Protein AF-A0A2E6H698-F1 (afdb_monomer_lite)

Secondary structure (DSSP, 8-state):
-------------------S--HHHHHHHHHHT-S----HHHH--GGGEEEE-SSSS--EEEE-SS-HHHHHHHHHHHTT--GGGG--SSSPPTTTT----SS-TTT--HHHHB-SS-TTEEEETTEEEEGGGTHHHHHTT-HHHHHHHHHTSSS-BSS-SSSS-EE--GGGTSBTTB-SPPP-PPPPPPP-TT--SS--

Foldseek 3Di:
DDDDDDDPPPPPPPPPPPPDDPPVRVVVVVLVPPPDPPDPVVWDDLLQWDWDPPDPAHIFTEGAPQDPVNVVVVCVPQVFDFPVNQDDPPDQHVPSVQAQDDDDPVVDDQCLFAPRGGRQWGDQPPDTDGVRVSLNSVCVPPVVVVNCVRHPVDFDAPTDPSDTGYGYGLVVQAPPRHRDDDDDDDDPDPDDPPPPDDDD

Radius of gyration: 26.07 Å; chains: 1; bounding box: 88×81×51 Å

pLDDT: mean 77.77, std 16.57, range [37.91, 95.81]

Sequence (200 aa):
MKKIFPILLILTAACHPHHGSNSKSKYKELTNQVKNKVSVKEVFNKDNFVEWTETKAQPFLVEKVWNEAKENGCKSCHSGFALSKMKGKKHKRAHWNIVLKHADSKIMNCTTCHNDDEVWRFKVGKSKVHANKSAKTCMQCHFKQANDWELGSHGKRSVGWQTERAIKSCTSCHNPHRPVFGKRVPKLAPYRPENNEERL

Structure (mmCIF, N/CA/C/O backbone):
data_AF-A0A2E6H698-F1
#
_entry.id   AF-A0A2E6H698-F1
#
loop_
_atom_site.group_PDB
_atom_site.id
_atom_site.type_symbol
_atom_site.label_atom_id
_atom_site.label_alt_id
_atom_site.label_comp_id
_atom_site.label_asym_id
_atom_site.label_entity_id
_atom_site.label_seq_id
_atom_site.pdbx_PDB_ins_code
_atom_site.Cartn_x
_atom_site.Cartn_y
_atom_site.Cartn_z
_atom_site.occupancy
_atom_site.B_iso_or_equiv
_atom_site.auth_seq_id
_atom_site.auth_comp_id
_atom_site.auth_asym_id
_atom_site.auth_atom_id
_atom_site.pdbx_PDB_model_num
ATOM 1 N N . MET A 1 1 ? -66.650 41.769 -8.798 1.00 42.12 1 MET A N 1
ATOM 2 C CA . MET A 1 1 ? -65.921 40.634 -9.414 1.00 42.12 1 MET A CA 1
ATOM 3 C C . MET A 1 1 ? -65.002 40.024 -8.358 1.00 42.12 1 MET A C 1
ATOM 5 O O . MET A 1 1 ? -64.040 40.668 -7.965 1.00 42.12 1 MET A O 1
ATOM 9 N N . LYS A 1 2 ? -65.353 38.851 -7.810 1.00 38.38 2 LYS A N 1
ATOM 10 C CA . LYS A 1 2 ? -64.586 38.162 -6.754 1.00 38.38 2 LYS A CA 1
ATOM 11 C C . LYS A 1 2 ? -63.424 37.392 -7.396 1.00 38.38 2 LYS A C 1
ATOM 13 O O . LYS A 1 2 ? -63.676 36.482 -8.177 1.00 38.38 2 LYS A O 1
ATOM 18 N N . LYS A 1 3 ? -62.173 37.750 -7.090 1.00 42.78 3 LYS A N 1
ATOM 19 C CA . LYS A 1 3 ? -60.995 36.942 -7.448 1.00 42.78 3 LYS A CA 1
ATOM 20 C C . LYS A 1 3 ? -60.717 35.970 -6.302 1.00 42.78 3 LYS A C 1
ATOM 22 O O . LYS A 1 3 ? -60.329 36.393 -5.220 1.00 42.78 3 LYS A O 1
ATOM 27 N N . ILE A 1 4 ? -60.969 34.687 -6.538 1.00 48.16 4 ILE A N 1
ATOM 28 C CA . ILE A 1 4 ? -60.622 33.591 -5.630 1.00 48.16 4 ILE A CA 1
ATOM 29 C C . ILE A 1 4 ? -59.185 33.186 -5.970 1.00 48.16 4 ILE A C 1
ATOM 31 O O . ILE A 1 4 ? -58.929 32.722 -7.078 1.00 48.16 4 ILE A O 1
ATOM 35 N N . PHE A 1 5 ? -58.246 33.401 -5.050 1.00 42.19 5 PHE A N 1
ATOM 36 C CA . PHE A 1 5 ? -56.895 32.842 -5.143 1.00 42.19 5 PHE A CA 1
ATOM 37 C C . PHE A 1 5 ? -56.892 31.462 -4.471 1.00 42.19 5 PHE A C 1
ATOM 39 O O . PHE A 1 5 ? -57.335 31.367 -3.324 1.00 42.19 5 PHE A O 1
ATOM 46 N N . PRO A 1 6 ? -56.419 30.391 -5.130 1.00 47.12 6 PRO A N 1
ATOM 47 C CA . PRO A 1 6 ? -56.328 29.091 -4.490 1.00 47.12 6 PRO A CA 1
ATOM 48 C C . PRO A 1 6 ? -55.151 29.106 -3.511 1.00 47.12 6 PRO A C 1
ATOM 50 O O . PRO A 1 6 ? -54.010 29.376 -3.884 1.00 47.12 6 PRO A O 1
ATOM 53 N N . ILE A 1 7 ? -55.439 28.822 -2.242 1.00 46.16 7 ILE A N 1
ATOM 54 C CA . ILE A 1 7 ? -54.427 28.542 -1.225 1.00 46.16 7 ILE A CA 1
ATOM 55 C C . ILE A 1 7 ? -53.820 27.181 -1.575 1.00 46.16 7 ILE A C 1
ATOM 57 O O . ILE A 1 7 ? -54.452 26.140 -1.401 1.00 46.16 7 ILE A O 1
ATOM 61 N N . LEU A 1 8 ? -52.602 27.197 -2.115 1.00 42.53 8 LEU A N 1
ATOM 62 C CA . LEU A 1 8 ? -51.794 26.000 -2.310 1.00 42.53 8 LEU A CA 1
ATOM 63 C C . LEU A 1 8 ? -51.316 25.526 -0.930 1.00 42.53 8 LEU A C 1
ATOM 65 O O . LEU A 1 8 ? -50.365 26.067 -0.367 1.00 42.53 8 LEU A O 1
ATOM 69 N N . LEU A 1 9 ? -52.015 24.543 -0.364 1.00 43.03 9 LEU A N 1
ATOM 70 C CA . LEU A 1 9 ? -51.639 23.888 0.885 1.00 43.03 9 LEU A CA 1
ATOM 71 C C . LEU A 1 9 ? -50.402 23.010 0.621 1.00 43.03 9 LEU A C 1
ATOM 73 O O . LEU A 1 9 ? -50.511 21.872 0.169 1.00 43.03 9 LEU A O 1
ATOM 77 N N . ILE A 1 10 ? -49.209 23.555 0.856 1.00 48.69 10 ILE A N 1
ATOM 78 C CA . ILE A 1 10 ? -47.963 22.785 0.828 1.00 48.69 10 ILE A CA 1
ATOM 79 C C . ILE A 1 10 ? -47.970 21.884 2.068 1.00 48.69 10 ILE A C 1
ATOM 81 O O . ILE A 1 10 ? -47.655 22.335 3.168 1.00 48.69 10 ILE A O 1
ATOM 85 N N . LEU A 1 11 ? -48.343 20.610 1.903 1.00 41.22 11 LEU A N 1
ATOM 86 C CA . LEU A 1 11 ? -48.056 19.577 2.897 1.00 41.22 11 LEU A CA 1
ATOM 87 C C . LEU A 1 11 ? -46.535 19.418 2.983 1.00 41.22 11 LEU A C 1
ATOM 89 O O . LEU A 1 11 ? -45.914 18.703 2.197 1.00 41.22 11 LEU A O 1
ATOM 93 N N . THR A 1 12 ? -45.921 20.087 3.952 1.00 45.50 12 THR A N 1
ATOM 94 C CA . THR A 1 12 ? -44.591 19.719 4.415 1.00 45.50 12 THR A CA 1
ATOM 95 C C . THR A 1 12 ? -44.727 18.376 5.125 1.00 45.50 12 THR A C 1
ATOM 97 O O . THR A 1 12 ? -45.197 18.282 6.256 1.00 45.50 12 THR A O 1
ATOM 100 N N . ALA A 1 13 ? -44.348 17.296 4.443 1.00 47.78 13 ALA A N 1
ATOM 101 C CA . ALA A 1 13 ? -44.103 16.024 5.103 1.00 47.78 13 ALA A CA 1
ATOM 102 C C . ALA A 1 13 ? -42.914 16.219 6.057 1.00 47.78 13 ALA A C 1
ATOM 104 O O . ALA A 1 13 ? -41.754 16.069 5.679 1.00 47.78 13 ALA A O 1
ATOM 105 N N . ALA A 1 14 ? -43.200 16.628 7.292 1.00 45.75 14 ALA A N 1
ATOM 106 C CA . ALA A 1 14 ? -42.228 16.627 8.365 1.00 45.75 14 ALA A CA 1
ATOM 107 C C . ALA A 1 14 ? -41.843 15.166 8.625 1.00 45.75 14 ALA A C 1
ATOM 109 O O . ALA A 1 14 ? -42.644 14.375 9.133 1.00 45.75 14 ALA A O 1
ATOM 110 N N . CYS A 1 15 ? -40.621 14.794 8.234 1.00 48.44 15 CYS A N 1
ATOM 111 C CA . CYS A 1 15 ? -39.993 13.560 8.682 1.00 48.44 15 CYS A CA 1
ATOM 112 C C . CYS A 1 15 ? -40.100 13.512 10.209 1.00 48.44 15 CYS A C 1
ATOM 114 O O . CYS A 1 15 ? -39.488 14.328 10.899 1.00 48.44 15 CYS A O 1
ATOM 116 N N . HIS A 1 16 ? -40.900 12.586 10.736 1.00 46.03 16 HIS A N 1
ATOM 117 C CA . HIS A 1 16 ? -40.975 12.375 12.173 1.00 46.03 16 HIS A CA 1
ATOM 118 C C . HIS A 1 16 ? -39.581 11.967 12.666 1.00 46.03 16 HIS A C 1
ATOM 120 O O . HIS A 1 16 ? -38.974 11.058 12.084 1.00 46.03 16 HIS A O 1
ATOM 126 N N . PRO A 1 17 ? -39.042 12.606 13.716 1.00 47.59 17 PRO A N 1
ATOM 127 C CA . PRO A 1 17 ? -37.814 12.145 14.327 1.00 47.59 17 PRO A CA 1
ATOM 128 C C . PRO A 1 17 ? -38.117 10.787 14.961 1.00 47.59 17 PRO A C 1
ATOM 130 O O . PRO A 1 17 ? -38.744 10.694 16.014 1.00 47.59 17 PRO A O 1
ATOM 133 N N . HIS A 1 18 ? -37.703 9.704 14.306 1.00 49.91 18 HIS A N 1
ATOM 134 C CA . HIS A 1 18 ? -37.639 8.406 14.957 1.00 49.91 18 HIS A CA 1
ATOM 135 C C . HIS A 1 18 ? -36.631 8.529 16.106 1.00 49.91 18 HIS A C 1
ATOM 137 O O . HIS A 1 18 ? -35.425 8.396 15.904 1.00 49.91 18 HIS A O 1
ATOM 143 N N . HIS A 1 19 ? -37.128 8.770 17.322 1.00 45.19 19 HIS A N 1
ATOM 144 C CA . HIS A 1 19 ? -36.392 8.693 18.588 1.00 45.19 19 HIS A CA 1
ATOM 145 C C . HIS A 1 19 ? -36.007 7.238 18.933 1.00 45.19 19 HIS A C 1
ATOM 147 O O . HIS A 1 19 ? -36.059 6.812 20.082 1.00 45.19 19 HIS A O 1
ATOM 153 N N . GLY A 1 20 ? -35.625 6.445 17.931 1.00 50.44 20 GLY A N 1
ATOM 154 C CA . GLY A 1 20 ? -34.886 5.216 18.157 1.00 50.44 20 GLY A CA 1
ATOM 155 C C . GLY A 1 20 ? -33.478 5.597 18.588 1.00 50.44 20 GLY A C 1
ATOM 156 O O . GLY A 1 20 ? -32.873 6.497 18.002 1.00 50.44 20 GLY A O 1
ATOM 157 N N . SER A 1 21 ? -32.957 4.929 19.617 1.00 54.09 21 SER A N 1
ATOM 158 C CA . SER A 1 21 ? -31.539 4.999 19.963 1.00 54.09 21 SER A CA 1
ATOM 159 C C . SER A 1 21 ? -30.714 4.946 18.677 1.00 54.09 21 SER A C 1
ATOM 161 O O . SER A 1 21 ? -30.854 4.021 17.871 1.00 54.09 21 SER A O 1
ATOM 163 N N . ASN A 1 22 ? -29.911 5.986 18.425 1.00 64.56 22 ASN A N 1
ATOM 164 C CA . ASN A 1 22 ? -29.068 5.972 17.240 1.00 64.56 22 ASN A CA 1
ATOM 165 C C . ASN A 1 22 ? -28.183 4.716 17.293 1.00 64.56 22 ASN A C 1
ATOM 167 O O . ASN A 1 22 ? -27.850 4.206 18.367 1.00 64.56 22 ASN A O 1
ATOM 171 N N . SER A 1 23 ? -27.819 4.180 16.130 1.00 63.97 23 SER A N 1
ATOM 172 C CA . SER A 1 23 ? -27.054 2.928 16.035 1.00 63.97 23 SER A CA 1
ATOM 173 C C . SER A 1 23 ? -25.812 2.918 16.938 1.00 63.97 23 SER A C 1
ATOM 175 O O . SER A 1 23 ? -25.434 1.873 17.462 1.00 63.97 23 SER A O 1
ATOM 177 N N . LYS A 1 24 ? -25.225 4.095 17.191 1.00 64.56 24 LYS A N 1
ATOM 178 C CA . LYS A 1 24 ? -24.084 4.306 18.083 1.00 64.56 24 LYS A CA 1
ATOM 179 C C . LYS A 1 24 ? -24.412 4.075 19.566 1.00 64.56 24 LYS A C 1
ATOM 181 O O . LYS A 1 24 ? -23.621 3.420 20.243 1.00 64.56 24 LYS A O 1
ATOM 186 N N . SER A 1 25 ? -25.533 4.578 20.091 1.00 66.75 25 SER A N 1
ATOM 187 C CA . SER A 1 25 ? -25.921 4.356 21.493 1.00 66.75 25 SER A CA 1
ATOM 188 C C . SER A 1 25 ? -26.349 2.911 21.734 1.00 66.75 25 SER A C 1
ATOM 190 O O . SER A 1 25 ? -25.895 2.306 22.703 1.00 66.75 25 SER A O 1
ATOM 192 N N . LYS A 1 26 ? -27.091 2.319 20.790 1.00 71.25 26 LYS A N 1
ATOM 193 C CA . LYS A 1 26 ? -27.459 0.897 20.822 1.00 71.25 26 LYS A CA 1
ATOM 194 C C . LYS A 1 26 ? -26.231 -0.019 20.772 1.00 71.25 26 LYS A C 1
ATOM 196 O O . LYS A 1 26 ? -26.144 -0.978 21.530 1.00 71.25 26 LYS A O 1
ATOM 201 N N . TYR A 1 27 ? -25.245 0.299 19.927 1.00 66.56 27 TYR A N 1
ATOM 202 C CA . TYR A 1 27 ? -23.971 -0.424 19.890 1.00 66.56 27 TYR A CA 1
ATOM 203 C C . TYR A 1 27 ? -23.232 -0.342 21.231 1.00 66.56 27 TYR A C 1
ATOM 205 O O . TYR A 1 27 ? -22.776 -1.364 21.734 1.00 66.56 27 TYR A O 1
ATOM 213 N N . LYS A 1 28 ? -23.155 0.854 21.833 1.00 69.38 28 LYS A N 1
ATOM 214 C CA . LYS A 1 28 ? -22.468 1.078 23.115 1.00 69.38 28 LYS A CA 1
ATOM 215 C C . LYS A 1 28 ? -23.100 0.269 24.253 1.00 69.38 28 LYS A C 1
ATOM 217 O O . LYS A 1 28 ? -22.384 -0.347 25.041 1.00 69.38 28 LYS A O 1
ATOM 222 N N . GLU A 1 29 ? -24.427 0.241 24.309 1.00 74.38 29 GLU A N 1
ATOM 223 C CA . GLU A 1 29 ? -25.187 -0.553 25.275 1.00 74.38 29 GLU A CA 1
ATOM 224 C C . GLU A 1 29 ? -24.913 -2.055 25.114 1.00 74.38 29 GLU A C 1
ATOM 226 O O . GLU A 1 29 ? -24.515 -2.712 26.075 1.00 74.38 29 GLU A O 1
ATOM 231 N N . LEU A 1 30 ? -25.000 -2.576 23.885 1.00 70.50 30 LEU A N 1
ATOM 232 C CA . LEU A 1 30 ? -24.713 -3.980 23.578 1.00 70.50 30 LEU A CA 1
ATOM 233 C C . LEU A 1 30 ? -23.264 -4.368 23.911 1.00 70.50 30 LEU A C 1
ATOM 235 O O . LEU A 1 30 ? -23.032 -5.434 24.474 1.00 70.50 30 LEU A O 1
ATOM 239 N N . THR A 1 31 ? -22.279 -3.506 23.629 1.00 64.19 31 THR A N 1
ATOM 240 C CA . THR A 1 31 ? -20.873 -3.780 23.982 1.00 64.19 31 THR A CA 1
ATOM 241 C C . THR A 1 31 ? -20.629 -3.842 25.488 1.00 64.19 31 THR A C 1
ATOM 243 O O . THR A 1 31 ? -19.764 -4.597 25.928 1.00 64.19 31 THR A O 1
ATOM 246 N N . ASN A 1 32 ? -21.391 -3.095 26.291 1.00 67.81 32 ASN A N 1
ATOM 247 C CA . ASN A 1 32 ? -21.263 -3.130 27.749 1.00 67.81 32 ASN A CA 1
ATOM 248 C C . ASN A 1 32 ? -21.802 -4.435 28.356 1.00 67.81 32 ASN A C 1
ATOM 250 O O . ASN A 1 32 ? -21.345 -4.834 2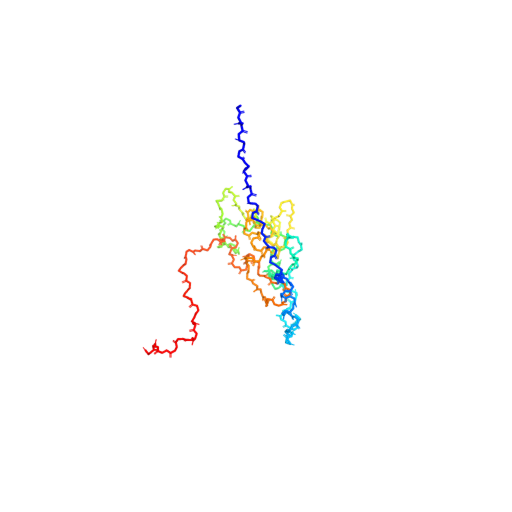9.424 1.00 67.81 32 ASN 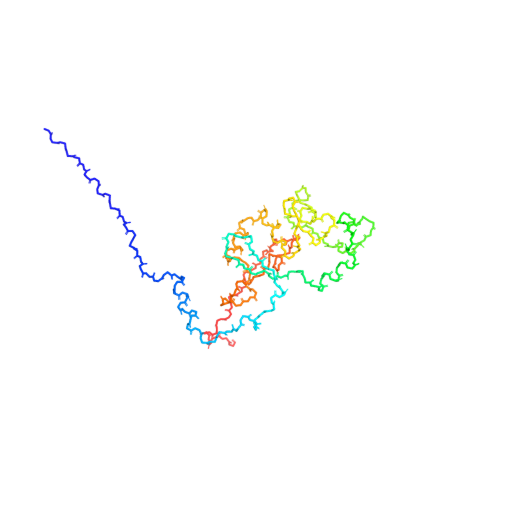A O 1
ATOM 254 N N . GLN A 1 33 ? -22.728 -5.111 27.671 1.00 69.56 33 GLN A N 1
ATOM 255 C CA . GLN A 1 33 ? -23.326 -6.379 28.105 1.00 69.56 33 GLN A CA 1
ATOM 256 C C . GLN A 1 33 ? -22.470 -7.616 27.763 1.00 69.56 33 GLN A C 1
ATOM 258 O O . GLN A 1 33 ? -22.764 -8.720 28.225 1.00 69.56 33 GLN A O 1
ATOM 263 N N . VAL A 1 34 ? -21.395 -7.464 26.979 1.00 67.88 34 VAL A N 1
ATOM 264 C CA . VAL A 1 34 ? -20.486 -8.569 26.637 1.00 67.88 34 VAL A CA 1
ATOM 265 C C . VAL A 1 34 ? -19.649 -8.948 27.867 1.00 67.88 34 VAL A C 1
ATOM 267 O O . VAL A 1 34 ? -18.701 -8.251 28.228 1.00 67.88 34 VAL A O 1
ATOM 270 N N . LYS A 1 35 ? -20.003 -10.072 28.508 1.00 59.28 35 LYS A N 1
ATOM 271 C CA . LYS A 1 35 ? -19.332 -10.606 29.712 1.00 59.28 35 LYS A CA 1
ATOM 272 C C . LYS A 1 35 ? -17.904 -11.098 29.440 1.00 59.28 35 LYS A C 1
ATOM 274 O O . LYS A 1 35 ? -17.016 -10.873 30.254 1.00 59.28 35 LYS A O 1
ATOM 279 N N . ASN A 1 36 ? -17.672 -11.699 28.272 1.00 59.41 36 ASN A N 1
ATOM 280 C CA . ASN A 1 36 ? -16.350 -12.157 27.838 1.00 59.41 36 ASN A CA 1
ATOM 281 C C . ASN A 1 36 ? -15.676 -11.071 27.000 1.00 59.41 36 ASN A C 1
ATOM 283 O O . ASN A 1 36 ? -15.713 -11.095 25.769 1.00 59.41 36 ASN A O 1
ATOM 287 N N . LYS A 1 37 ? -15.081 -10.087 27.673 1.00 57.06 37 LYS A N 1
ATOM 288 C CA . LYS A 1 37 ? -14.212 -9.110 27.015 1.00 57.06 37 LYS A CA 1
ATOM 289 C C . LYS A 1 37 ? -12.899 -9.812 26.689 1.00 57.06 37 LYS A C 1
ATOM 291 O O . LYS A 1 37 ? -12.015 -9.864 27.536 1.00 57.06 37 LYS A O 1
ATOM 296 N N . VAL A 1 38 ? -12.782 -10.375 25.486 1.00 56.41 38 VAL A N 1
ATOM 297 C CA . VAL A 1 38 ? -11.485 -10.861 24.998 1.00 56.41 38 VAL A CA 1
ATOM 298 C C . VAL A 1 38 ? -10.518 -9.685 25.081 1.00 56.41 38 VAL A C 1
ATOM 300 O O . VAL A 1 38 ? -10.790 -8.623 24.505 1.00 56.41 38 VAL A O 1
ATOM 303 N N . SER A 1 39 ? -9.443 -9.817 25.858 1.00 53.25 39 SER A N 1
ATOM 304 C CA . SER A 1 39 ? -8.544 -8.689 26.042 1.00 53.25 39 SER A CA 1
ATOM 305 C C . SER A 1 39 ? -7.865 -8.396 24.704 1.00 53.25 39 SER A C 1
ATOM 307 O O . SER A 1 39 ? -7.384 -9.284 24.003 1.00 53.25 39 SER A O 1
ATOM 309 N N . VAL A 1 40 ? -7.836 -7.122 24.314 1.00 50.50 40 VAL A N 1
ATOM 310 C CA . VAL A 1 40 ? -7.270 -6.684 23.025 1.00 50.50 40 VAL A CA 1
ATOM 311 C C . VAL A 1 40 ? -5.800 -7.121 22.871 1.00 50.50 40 VAL A C 1
ATOM 313 O O . VAL A 1 40 ? -5.341 -7.313 21.748 1.00 50.50 40 VAL A O 1
ATOM 316 N N . LYS A 1 41 ? -5.081 -7.329 23.987 1.00 49.41 41 LYS A N 1
ATOM 317 C CA . LYS A 1 41 ? -3.698 -7.833 24.013 1.00 49.41 41 LYS A CA 1
ATOM 318 C C . LYS A 1 41 ? -3.570 -9.314 23.641 1.00 49.41 41 LYS A C 1
ATOM 320 O O . LYS A 1 41 ? -2.554 -9.679 23.063 1.00 49.41 41 LYS A O 1
ATOM 325 N N . GLU A 1 42 ? -4.565 -10.149 23.933 1.00 53.50 42 GLU A N 1
ATOM 326 C CA . GLU A 1 42 ? -4.524 -11.585 23.610 1.00 53.50 42 GLU A CA 1
ATOM 327 C C . GLU A 1 42 ? -4.816 -11.862 22.128 1.00 53.50 42 GLU A C 1
ATOM 329 O O . GLU A 1 42 ? -4.435 -12.906 21.608 1.00 53.50 42 GLU A O 1
ATOM 334 N N . VAL A 1 43 ? -5.467 -10.929 21.420 1.00 56.19 43 VAL A N 1
ATOM 335 C CA . VAL A 1 43 ? -5.968 -11.176 20.056 1.00 56.19 43 VAL A CA 1
ATOM 336 C C . VAL A 1 43 ? -4.933 -10.873 18.972 1.00 56.19 43 VAL A C 1
ATOM 338 O O . VAL A 1 43 ? -4.993 -11.484 17.905 1.00 56.19 43 VAL A O 1
ATOM 341 N N . PHE A 1 44 ? -3.991 -9.945 19.189 1.00 69.88 44 PHE A N 1
ATOM 342 C CA . PHE A 1 44 ? -2.968 -9.645 18.181 1.00 69.88 44 PHE A CA 1
ATOM 343 C C . PHE A 1 44 ? -1.768 -8.841 18.709 1.00 69.88 44 PHE A C 1
ATOM 345 O O . PHE A 1 44 ? -1.912 -7.899 19.485 1.00 69.88 44 PHE A O 1
ATOM 352 N N . ASN A 1 45 ? -0.571 -9.165 18.203 1.00 80.94 45 ASN A N 1
ATOM 353 C CA . ASN A 1 45 ? 0.645 -8.383 18.439 1.00 80.94 45 ASN A CA 1
ATOM 354 C C . ASN A 1 45 ? 0.596 -7.065 17.637 1.00 80.94 45 ASN A C 1
ATOM 356 O O . ASN A 1 45 ? 0.605 -7.087 16.401 1.00 80.94 45 ASN A O 1
ATOM 360 N N . LYS A 1 46 ? 0.571 -5.923 18.340 1.00 80.38 46 LYS A N 1
ATOM 361 C CA . LYS A 1 46 ? 0.546 -4.576 17.744 1.00 80.38 46 LYS A CA 1
ATOM 362 C C . LYS A 1 46 ? 1.765 -4.273 16.868 1.00 80.38 46 LYS A C 1
ATOM 364 O O . LYS A 1 46 ? 1.625 -3.514 15.911 1.00 80.38 46 LYS A O 1
ATOM 369 N N . ASP A 1 47 ? 2.905 -4.921 17.095 1.00 86.62 47 ASP A N 1
ATOM 370 C CA . ASP A 1 47 ? 4.115 -4.738 16.285 1.00 86.62 47 ASP A CA 1
ATOM 371 C C . ASP A 1 47 ? 3.925 -5.180 14.833 1.00 86.62 47 ASP A C 1
ATOM 373 O O . ASP A 1 47 ? 4.662 -4.747 13.947 1.00 86.62 47 ASP A O 1
ATOM 377 N N . ASN A 1 48 ? 2.899 -5.984 14.548 1.00 89.25 48 ASN A N 1
ATOM 378 C CA . ASN A 1 48 ? 2.535 -6.376 13.190 1.00 89.25 48 ASN A CA 1
ATOM 379 C C . ASN A 1 48 ? 1.708 -5.318 12.450 1.00 89.25 48 ASN A C 1
ATOM 381 O O . ASN A 1 48 ? 1.317 -5.552 11.308 1.00 89.25 48 ASN A O 1
ATOM 385 N N . PHE A 1 49 ? 1.438 -4.162 13.056 1.00 91.94 49 PHE A N 1
ATOM 386 C CA . PHE A 1 49 ? 0.566 -3.136 12.497 1.00 91.94 49 PHE A CA 1
ATOM 387 C C . PHE A 1 49 ? 1.249 -1.768 12.439 1.00 91.94 49 PHE A C 1
ATOM 389 O O . PHE A 1 49 ? 2.209 -1.483 13.151 1.00 91.94 49 PHE A O 1
ATOM 396 N N . VAL A 1 50 ? 0.758 -0.915 11.546 1.00 93.44 50 VAL A N 1
ATOM 397 C CA . VAL A 1 50 ? 1.051 0.519 11.529 1.00 93.44 50 VAL A CA 1
ATOM 398 C C . VAL A 1 50 ? -0.231 1.294 11.771 1.00 93.44 50 VAL A C 1
ATOM 400 O O . VAL A 1 50 ? -1.284 0.943 11.238 1.00 93.44 50 VAL A O 1
ATOM 403 N N . GLU A 1 51 ? -0.132 2.364 12.549 1.00 93.12 51 GLU A N 1
ATOM 404 C CA . GLU A 1 51 ? -1.241 3.293 12.727 1.00 93.12 51 GLU A CA 1
ATOM 405 C C . GLU A 1 51 ? -1.482 4.110 11.453 1.00 93.12 51 GLU A C 1
ATOM 407 O O . GLU A 1 51 ? -0.556 4.625 10.805 1.00 93.12 51 GLU A O 1
ATOM 412 N N . TRP A 1 52 ? -2.759 4.217 11.104 1.00 93.69 52 TRP A N 1
ATOM 413 C CA . TRP A 1 52 ? -3.283 4.997 10.000 1.00 93.69 52 TRP A CA 1
ATOM 414 C C . TRP A 1 52 ? -4.118 6.148 10.549 1.00 93.69 52 TRP A C 1
ATOM 416 O O . TRP A 1 52 ? -5.289 5.989 10.888 1.00 93.69 52 TRP A O 1
ATOM 426 N N . THR A 1 53 ? -3.480 7.307 10.666 1.00 91.75 53 THR A N 1
ATOM 427 C CA . THR A 1 53 ? -4.059 8.512 11.274 1.00 91.75 53 THR A CA 1
ATOM 428 C C . THR A 1 53 ? -4.466 9.562 10.243 1.00 91.75 53 THR A C 1
ATOM 430 O O . THR A 1 53 ? -5.370 10.353 10.483 1.00 91.75 53 THR A O 1
ATOM 433 N N . GLU A 1 54 ? -3.834 9.558 9.071 1.00 84.81 54 GLU A N 1
ATOM 434 C CA . GLU A 1 54 ? -4.113 10.490 7.976 1.00 84.81 54 GLU A CA 1
ATOM 435 C C . GLU A 1 54 ? -5.270 9.963 7.115 1.00 84.81 54 GLU A C 1
ATOM 437 O O . GLU A 1 54 ? -5.057 9.437 6.025 1.00 84.81 54 GLU A O 1
ATOM 442 N N . THR A 1 55 ? -6.496 10.048 7.631 1.00 82.56 55 THR A N 1
ATOM 443 C CA . THR A 1 55 ? -7.716 9.586 6.953 1.00 82.56 55 THR A CA 1
ATOM 444 C C . THR A 1 55 ? -8.915 10.458 7.327 1.00 82.56 55 THR A C 1
ATOM 446 O O . THR A 1 55 ? -8.921 11.116 8.365 1.00 82.56 55 THR A O 1
ATOM 449 N N . LYS A 1 56 ? -9.956 10.453 6.486 1.00 77.56 56 LYS A N 1
ATOM 450 C CA . LYS A 1 56 ? -11.265 11.040 6.824 1.00 77.56 56 LYS A CA 1
ATOM 451 C C . LYS A 1 56 ? -12.060 10.187 7.824 1.00 77.56 56 LYS A C 1
ATOM 453 O O . LYS A 1 56 ? -13.049 10.658 8.379 1.00 77.56 56 LYS A O 1
ATOM 458 N N . ALA A 1 57 ? -11.669 8.927 8.013 1.00 82.12 57 ALA A N 1
ATOM 459 C CA . ALA A 1 57 ? -12.255 8.023 8.993 1.00 82.12 57 ALA A CA 1
ATOM 460 C C . ALA A 1 57 ? -11.662 8.248 10.397 1.00 82.12 57 ALA A C 1
ATOM 462 O O . ALA A 1 57 ? -10.776 9.071 10.603 1.00 82.12 57 ALA A O 1
ATOM 463 N N . GLN A 1 58 ? -12.140 7.485 11.382 1.00 86.19 58 GLN A N 1
ATOM 464 C CA . GLN A 1 58 ? -11.444 7.383 12.668 1.00 86.19 58 GLN A CA 1
ATOM 465 C C . GLN A 1 58 ? -10.105 6.651 12.480 1.00 86.19 58 GLN A C 1
ATOM 467 O O . GLN A 1 58 ? -10.069 5.735 11.651 1.00 86.19 58 GLN A O 1
ATOM 472 N N . PRO A 1 59 ? -9.044 6.992 13.240 1.00 90.75 59 PRO A N 1
ATOM 473 C CA . PRO A 1 59 ? -7.772 6.280 13.182 1.00 90.75 59 PRO A CA 1
ATOM 474 C C . PRO A 1 59 ? -7.938 4.768 13.338 1.00 90.75 59 PRO A C 1
ATOM 476 O O . PRO A 1 59 ? -8.815 4.287 14.061 1.00 90.75 59 PRO A O 1
ATOM 479 N N . PHE A 1 60 ? -7.109 4.012 12.625 1.00 91.88 60 PHE A N 1
ATOM 480 C CA . PHE A 1 60 ? -7.173 2.555 12.612 1.00 91.88 60 PHE A CA 1
ATOM 481 C C . PHE A 1 60 ? -5.800 1.936 12.345 1.00 91.88 60 PHE A C 1
ATOM 483 O O . PHE A 1 60 ? -4.849 2.616 11.968 1.00 91.88 60 PHE A O 1
ATOM 490 N N . LEU A 1 61 ? -5.695 0.624 12.522 1.00 93.31 61 LEU A N 1
ATOM 491 C CA . LEU A 1 61 ? -4.476 -0.149 12.323 1.00 93.31 61 LEU A CA 1
ATOM 492 C C . LEU A 1 61 ? -4.472 -0.843 10.959 1.00 93.31 61 LEU A C 1
ATOM 494 O O . LEU A 1 61 ? -5.478 -1.399 10.510 1.00 93.31 61 LEU A O 1
ATOM 498 N N . VAL A 1 62 ? -3.308 -0.870 10.318 1.00 94.31 62 VAL A N 1
ATOM 499 C CA . VAL A 1 62 ? -3.081 -1.564 9.046 1.00 94.31 62 VAL A CA 1
ATOM 500 C C . VAL A 1 62 ? -1.985 -2.597 9.225 1.00 94.31 62 VAL A C 1
ATOM 502 O O . VAL A 1 62 ? -0.896 -2.279 9.695 1.00 94.31 62 VAL A O 1
ATOM 505 N N . GLU A 1 63 ? -2.264 -3.839 8.848 1.00 92.81 63 GLU A N 1
ATOM 506 C CA . GLU A 1 63 ? -1.299 -4.936 8.928 1.00 92.81 63 GLU A CA 1
ATOM 507 C C . GLU A 1 63 ? -0.067 -4.643 8.056 1.00 92.81 63 GLU A C 1
ATOM 509 O O . GLU A 1 63 ? -0.182 -4.288 6.875 1.00 92.81 63 GLU A O 1
ATOM 514 N N . LYS A 1 64 ? 1.125 -4.798 8.638 1.00 93.38 64 LYS A N 1
ATOM 515 C CA . LYS A 1 64 ? 2.405 -4.625 7.952 1.00 93.38 64 LYS A CA 1
ATOM 516 C C . LYS A 1 64 ? 2.538 -5.673 6.850 1.00 93.38 64 LYS A C 1
ATOM 518 O O . LYS A 1 64 ? 2.493 -6.875 7.090 1.00 93.38 64 LYS A O 1
ATOM 523 N N . VAL A 1 65 ? 2.774 -5.213 5.626 1.00 90.88 65 VAL A N 1
ATOM 524 C CA . VAL A 1 65 ? 3.118 -6.078 4.482 1.00 90.88 65 VAL A CA 1
ATOM 525 C C . VAL A 1 65 ? 4.625 -6.333 4.385 1.00 90.88 65 VAL A C 1
ATOM 527 O O . VAL A 1 65 ? 5.064 -7.275 3.717 1.00 90.88 65 VAL A O 1
ATOM 530 N N . TRP A 1 66 ? 5.408 -5.499 5.067 1.00 88.88 66 TRP A N 1
ATOM 531 C CA . TRP A 1 66 ? 6.857 -5.518 5.166 1.00 88.88 66 TRP A CA 1
ATOM 532 C C . TRP A 1 66 ? 7.256 -5.621 6.641 1.00 88.88 66 TRP A C 1
ATOM 534 O O . TRP A 1 66 ? 7.139 -4.652 7.395 1.00 88.88 66 TRP A O 1
ATOM 544 N N . ASN A 1 67 ? 7.657 -6.820 7.057 1.00 86.62 67 ASN A N 1
ATOM 545 C CA . ASN A 1 67 ? 8.096 -7.116 8.417 1.00 86.62 67 ASN A CA 1
ATOM 546 C C . ASN A 1 67 ? 9.628 -7.155 8.499 1.00 86.62 67 ASN A C 1
ATOM 548 O O . ASN A 1 67 ? 10.315 -7.103 7.479 1.00 86.62 67 ASN A O 1
ATOM 552 N N . GLU A 1 68 ? 10.144 -7.290 9.716 1.00 82.50 68 GLU A N 1
ATOM 553 C CA . GLU A 1 68 ? 11.581 -7.330 9.993 1.00 82.50 68 GLU A CA 1
ATOM 554 C C . GLU A 1 68 ? 12.309 -8.426 9.200 1.00 82.50 68 GLU A C 1
ATOM 556 O O . GLU A 1 68 ? 13.359 -8.175 8.619 1.00 82.50 68 GLU A O 1
ATOM 561 N N . ALA A 1 69 ? 11.713 -9.615 9.068 1.00 83.25 69 ALA A N 1
ATOM 562 C CA . ALA A 1 69 ? 12.298 -10.698 8.278 1.00 83.25 69 ALA A CA 1
ATOM 563 C C . ALA A 1 69 ? 12.499 -10.314 6.798 1.00 83.25 69 ALA A C 1
ATOM 565 O O . ALA A 1 69 ? 13.567 -10.560 6.236 1.00 83.25 69 ALA A O 1
ATOM 566 N N . LYS A 1 70 ? 11.504 -9.675 6.159 1.00 83.31 70 LYS A N 1
ATOM 567 C CA . LYS A 1 70 ? 11.651 -9.147 4.787 1.00 83.31 70 LYS A CA 1
ATOM 568 C C . LYS A 1 70 ? 12.660 -8.012 4.728 1.00 83.31 70 LYS A C 1
ATOM 570 O O . LYS A 1 70 ? 13.415 -7.909 3.769 1.00 83.31 70 LYS A O 1
ATOM 575 N N . GLU A 1 71 ? 12.668 -7.159 5.740 1.00 82.44 71 GLU A N 1
ATOM 576 C CA . GLU A 1 71 ? 13.607 -6.056 5.819 1.00 82.44 71 GLU A CA 1
ATOM 577 C C . GLU A 1 71 ? 15.048 -6.563 5.847 1.00 82.44 71 GLU A C 1
ATOM 579 O O . GLU A 1 71 ? 15.824 -6.209 4.963 1.00 82.44 71 GLU A O 1
ATOM 584 N N . ASN A 1 72 ? 15.364 -7.484 6.752 1.00 82.81 72 ASN A N 1
ATOM 585 C CA . ASN A 1 72 ? 16.690 -8.077 6.888 1.00 82.81 72 ASN A CA 1
ATOM 586 C C . ASN A 1 72 ? 17.066 -8.924 5.661 1.00 82.81 72 ASN A C 1
ATOM 588 O O . ASN A 1 72 ? 18.184 -8.825 5.156 1.00 82.81 72 ASN A O 1
ATOM 592 N N . GLY A 1 73 ? 16.122 -9.709 5.130 1.00 82.94 73 GLY A N 1
ATOM 593 C CA . GLY A 1 73 ? 16.359 -10.587 3.983 1.00 82.94 73 GLY A CA 1
ATOM 594 C C . GLY A 1 73 ? 16.564 -9.850 2.657 1.00 82.94 73 GLY A C 1
ATOM 595 O O . GLY A 1 73 ? 17.344 -10.300 1.823 1.00 82.94 73 GLY A O 1
ATOM 596 N N . CYS A 1 74 ? 15.884 -8.720 2.441 1.00 79.50 74 CYS A N 1
ATOM 597 C CA . CYS A 1 74 ? 15.969 -7.977 1.182 1.00 79.50 74 CYS A CA 1
ATOM 598 C C . CYS A 1 74 ? 16.996 -6.838 1.229 1.00 79.50 74 CYS A C 1
ATOM 600 O O . CYS A 1 74 ? 17.657 -6.576 0.222 1.00 79.50 74 CYS A O 1
ATOM 602 N N . LYS A 1 75 ? 17.144 -6.140 2.367 1.00 77.69 75 LYS A N 1
ATOM 603 C CA . LYS A 1 75 ? 18.086 -5.012 2.478 1.00 77.69 75 LYS A CA 1
ATOM 604 C C . LYS A 1 75 ? 19.541 -5.447 2.400 1.00 77.69 75 LYS A C 1
ATOM 606 O O . LYS A 1 75 ? 20.350 -4.659 1.915 1.00 77.69 75 LYS A O 1
ATOM 611 N N . SER A 1 76 ? 19.861 -6.671 2.811 1.00 76.44 76 SER A N 1
ATOM 612 C CA . SER A 1 76 ? 21.210 -7.237 2.690 1.00 76.44 76 SER A CA 1
ATOM 613 C C . SER A 1 76 ? 21.763 -7.132 1.262 1.00 76.44 76 SER A C 1
ATOM 615 O O . SER A 1 76 ? 22.934 -6.814 1.086 1.00 76.44 76 SER A O 1
ATOM 617 N N . CYS A 1 77 ? 20.914 -7.302 0.241 1.00 73.75 77 CYS A N 1
ATOM 618 C CA . CYS A 1 77 ? 21.303 -7.149 -1.164 1.00 73.75 77 CYS A CA 1
ATOM 619 C C . CYS A 1 77 ? 20.903 -5.804 -1.789 1.00 73.75 77 CYS A C 1
ATOM 621 O O . CYS A 1 77 ? 21.533 -5.382 -2.753 1.00 73.75 77 CYS A O 1
ATOM 623 N N . HIS A 1 78 ? 19.853 -5.135 -1.303 1.00 74.44 78 HIS A N 1
ATOM 624 C CA . HIS A 1 78 ? 19.305 -3.932 -1.950 1.00 74.44 78 HIS A CA 1
ATOM 625 C C . HIS A 1 78 ? 19.733 -2.597 -1.320 1.00 74.44 78 HIS A C 1
ATOM 627 O O . HIS A 1 78 ? 19.355 -1.542 -1.832 1.00 74.44 78 HIS A O 1
ATOM 633 N N . SER A 1 79 ? 20.531 -2.601 -0.251 1.00 71.38 79 SER A N 1
ATOM 634 C CA . SER A 1 79 ? 21.092 -1.361 0.303 1.00 71.38 79 SER A CA 1
ATOM 635 C C . SER A 1 79 ? 21.999 -0.680 -0.730 1.00 71.38 79 SER A C 1
ATOM 637 O O . SER A 1 79 ? 23.031 -1.224 -1.109 1.00 71.38 79 SER A O 1
ATOM 639 N N . GLY A 1 80 ? 21.590 0.496 -1.225 1.00 64.56 80 GLY A N 1
ATOM 640 C CA . GLY A 1 80 ? 22.356 1.285 -2.203 1.00 64.56 80 GLY A CA 1
ATOM 641 C C . GLY A 1 80 ? 22.131 0.938 -3.684 1.00 64.56 80 GLY A C 1
ATOM 642 O O . GLY A 1 80 ? 22.835 1.470 -4.547 1.00 64.56 80 GLY A O 1
ATOM 643 N N . PHE A 1 81 ? 21.153 0.087 -4.022 1.00 64.44 81 PHE A N 1
ATOM 644 C CA . PHE A 1 81 ? 20.863 -0.281 -5.414 1.00 64.44 81 PHE A CA 1
ATOM 645 C C . PHE A 1 81 ? 19.590 0.375 -5.947 1.00 64.44 81 PHE A C 1
ATOM 647 O O . PHE A 1 81 ? 18.473 -0.034 -5.634 1.00 64.44 81 PHE A O 1
ATOM 654 N N . ALA A 1 82 ? 19.783 1.341 -6.847 1.00 70.38 82 ALA A N 1
ATOM 655 C CA . ALA A 1 82 ? 18.694 2.002 -7.551 1.00 70.38 82 ALA A CA 1
ATOM 656 C C . ALA A 1 82 ? 17.879 1.030 -8.421 1.00 70.38 82 ALA A C 1
ATOM 658 O O . ALA A 1 82 ? 18.418 0.120 -9.061 1.00 70.38 82 ALA A O 1
ATOM 659 N N . LEU A 1 83 ? 16.577 1.292 -8.530 1.00 69.75 83 LEU A N 1
ATOM 660 C CA . LEU A 1 83 ? 15.624 0.509 -9.317 1.00 69.75 83 LEU A CA 1
ATOM 661 C C . LEU A 1 83 ? 16.027 0.394 -10.793 1.00 69.75 83 LEU A C 1
ATOM 663 O O . LEU A 1 83 ? 15.885 -0.662 -11.412 1.00 69.75 83 LEU A O 1
ATOM 667 N N . SER A 1 84 ? 16.601 1.466 -11.340 1.00 67.94 84 SER A N 1
ATOM 668 C CA . SER A 1 84 ? 17.139 1.520 -12.703 1.00 67.94 84 SER A CA 1
ATOM 669 C C . SER A 1 84 ? 18.250 0.495 -12.946 1.00 67.94 84 SER A C 1
ATOM 671 O O . SER A 1 84 ? 18.346 -0.062 -14.039 1.00 67.94 84 SER A O 1
ATOM 673 N N . LYS A 1 85 ? 19.043 0.173 -11.918 1.00 67.88 85 LYS A N 1
ATOM 674 C CA . LYS A 1 85 ? 20.120 -0.822 -11.982 1.00 67.88 85 LYS A CA 1
ATOM 675 C C . LYS A 1 85 ? 19.605 -2.255 -11.834 1.00 67.88 85 LYS A C 1
ATOM 677 O O . LYS A 1 85 ? 20.363 -3.193 -12.063 1.00 67.88 85 LYS A O 1
ATOM 682 N N . MET A 1 86 ? 18.336 -2.466 -11.484 1.00 66.62 86 MET A N 1
ATOM 683 C CA . MET A 1 86 ? 17.778 -3.812 -11.308 1.00 66.62 86 MET A CA 1
ATOM 684 C C . MET A 1 86 ? 17.342 -4.470 -12.624 1.00 66.62 86 MET A C 1
ATOM 686 O O . MET A 1 86 ? 17.309 -5.696 -12.711 1.00 66.62 86 MET A O 1
ATOM 690 N N . LYS A 1 87 ? 17.085 -3.689 -13.682 1.00 63.38 87 LYS A N 1
ATOM 691 C CA . LYS A 1 87 ? 16.793 -4.223 -15.022 1.00 63.38 87 LYS A CA 1
ATOM 692 C C . LYS A 1 87 ? 18.092 -4.500 -15.784 1.00 63.38 87 LYS A C 1
ATOM 694 O O . LYS A 1 87 ? 18.768 -3.584 -16.238 1.00 63.38 87 LYS A O 1
ATOM 699 N N . GLY A 1 88 ? 18.447 -5.775 -15.934 1.00 59.97 88 GLY A N 1
ATOM 700 C CA . GLY A 1 88 ? 19.558 -6.209 -16.786 1.00 59.97 88 GLY A CA 1
ATOM 701 C C . GLY A 1 88 ? 19.090 -6.530 -18.207 1.00 59.97 88 GLY A C 1
ATOM 702 O O . GLY A 1 88 ? 18.066 -7.183 -18.371 1.00 59.97 88 GLY A O 1
ATOM 703 N N . LYS A 1 89 ? 19.848 -6.109 -19.230 1.00 60.34 89 LYS A N 1
ATOM 704 C CA . LYS A 1 89 ? 19.597 -6.488 -20.638 1.00 60.34 89 LYS A CA 1
ATOM 705 C C . LYS A 1 89 ? 20.278 -7.802 -21.049 1.00 60.34 89 LYS A C 1
ATOM 707 O O . LYS A 1 89 ? 19.828 -8.450 -21.980 1.00 60.34 89 LYS A O 1
ATOM 712 N N . LYS A 1 90 ? 21.376 -8.167 -20.374 1.00 65.44 90 LYS A N 1
ATOM 713 C CA . LYS A 1 90 ? 22.316 -9.211 -20.828 1.00 65.44 90 LYS A CA 1
ATOM 714 C C . LYS A 1 90 ? 22.077 -10.589 -20.190 1.00 65.44 90 LYS A C 1
ATOM 716 O O . LYS A 1 90 ? 22.271 -11.600 -20.848 1.00 65.44 90 LYS A O 1
ATOM 721 N N . HIS A 1 91 ? 21.617 -10.627 -18.934 1.00 66.12 91 HIS A N 1
ATOM 722 C CA . HIS A 1 91 ? 21.335 -11.859 -18.182 1.00 66.12 91 HIS A CA 1
ATOM 723 C C . HIS A 1 91 ? 20.121 -11.673 -17.261 1.00 66.12 91 HIS A C 1
ATOM 725 O O . HIS A 1 91 ? 19.843 -10.553 -16.815 1.00 66.12 91 HIS A O 1
ATOM 731 N N . LYS A 1 92 ? 19.420 -12.771 -16.943 1.00 69.06 92 LYS A N 1
ATOM 732 C CA . LYS A 1 92 ? 18.343 -12.792 -15.941 1.00 69.06 92 LYS A CA 1
ATOM 733 C C . LYS A 1 92 ? 18.922 -12.441 -14.563 1.00 69.06 92 LYS A C 1
ATOM 735 O O . LYS A 1 92 ? 19.786 -13.152 -14.063 1.00 69.06 92 LYS A O 1
ATOM 740 N N . ARG A 1 93 ? 18.464 -11.338 -13.962 1.00 70.25 93 ARG A N 1
ATOM 741 C CA . ARG A 1 93 ? 18.802 -10.930 -12.582 1.00 70.25 93 ARG A CA 1
ATOM 742 C C . ARG A 1 93 ? 17.765 -11.459 -11.587 1.00 70.25 93 ARG A C 1
ATOM 744 O O . ARG A 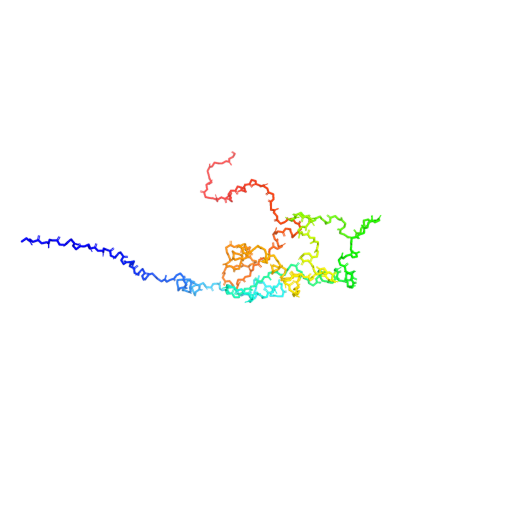1 93 ? 16.732 -11.987 -11.998 1.00 70.25 93 ARG A O 1
ATOM 751 N N . ALA A 1 94 ? 18.001 -11.286 -10.285 1.00 71.06 94 ALA A N 1
ATOM 752 C CA . ALA A 1 94 ? 16.953 -11.488 -9.284 1.00 71.06 94 ALA A CA 1
ATOM 753 C C . ALA A 1 94 ? 15.682 -10.715 -9.686 1.00 71.06 94 ALA A C 1
ATOM 755 O O . ALA A 1 94 ? 15.767 -9.585 -10.169 1.00 71.06 94 ALA A O 1
ATOM 756 N N . HIS A 1 95 ? 14.517 -11.347 -9.524 1.00 76.00 95 HIS A N 1
ATOM 757 C CA . HIS A 1 95 ? 13.214 -10.779 -9.890 1.00 76.00 95 HIS A CA 1
ATOM 758 C C . HIS A 1 95 ? 12.997 -10.505 -11.399 1.00 76.00 95 HIS A C 1
ATOM 760 O O . HIS A 1 95 ? 12.119 -9.719 -11.760 1.00 76.00 95 HIS A O 1
ATOM 766 N N . TRP A 1 96 ? 13.742 -11.165 -12.303 1.00 74.19 96 TRP A N 1
ATOM 767 C CA . TRP A 1 96 ? 13.600 -11.018 -13.769 1.00 74.19 96 TRP A CA 1
ATOM 768 C C . TRP A 1 96 ? 12.194 -11.319 -14.316 1.00 74.19 96 TRP A C 1
ATOM 770 O O . TRP A 1 96 ? 11.867 -10.926 -15.433 1.00 74.19 96 TRP A O 1
ATOM 780 N N . ASN A 1 97 ? 11.373 -12.030 -13.548 1.00 80.56 97 ASN A N 1
ATOM 781 C CA . ASN A 1 97 ? 10.024 -12.452 -13.903 1.00 80.56 97 ASN A CA 1
ATOM 782 C C . ASN A 1 97 ? 8.923 -11.500 -13.395 1.00 80.56 97 ASN A C 1
ATOM 784 O O . ASN A 1 97 ? 7.740 -11.806 -13.554 1.00 80.56 97 ASN A O 1
ATOM 788 N N . ILE A 1 98 ? 9.272 -10.355 -12.793 1.00 85.25 98 ILE A N 1
ATOM 789 C CA . ILE A 1 98 ? 8.281 -9.340 -12.417 1.00 85.25 98 ILE A CA 1
ATOM 790 C C . ILE A 1 98 ? 7.845 -8.565 -13.662 1.00 85.25 98 ILE A C 1
ATOM 792 O O . ILE A 1 98 ? 8.614 -7.808 -14.254 1.00 85.25 98 ILE A O 1
ATOM 796 N N . VAL A 1 99 ? 6.572 -8.719 -14.023 1.00 86.00 99 VAL A N 1
ATOM 797 C CA . VAL A 1 99 ? 5.941 -8.010 -15.141 1.00 86.00 99 VAL A CA 1
ATOM 798 C C . VAL A 1 99 ? 4.887 -7.050 -14.602 1.00 86.00 99 VAL A C 1
ATOM 800 O O . VAL A 1 99 ? 3.978 -7.466 -13.884 1.00 86.00 99 VAL A O 1
ATOM 803 N N . LEU A 1 100 ? 4.987 -5.775 -14.982 1.00 90.12 100 LEU A N 1
ATOM 804 C CA . LEU A 1 100 ? 3.979 -4.765 -14.668 1.00 90.12 100 LEU A CA 1
ATOM 805 C C . LEU A 1 100 ? 2.811 -4.875 -15.659 1.00 90.12 100 LEU A C 1
ATOM 807 O O . LEU A 1 100 ? 2.964 -4.591 -16.843 1.00 90.12 100 LEU A O 1
ATOM 811 N N . LYS A 1 101 ? 1.647 -5.296 -15.163 1.00 92.56 101 LYS A N 1
ATOM 812 C CA . LYS A 1 101 ? 0.364 -5.399 -15.874 1.00 92.56 101 LYS A CA 1
ATOM 813 C C . LYS A 1 101 ? -0.698 -4.589 -15.125 1.00 92.56 101 LYS A C 1
ATOM 815 O O . LYS A 1 101 ? -1.607 -5.161 -14.523 1.00 92.56 101 LYS A O 1
ATOM 820 N N . HIS A 1 102 ? -0.543 -3.267 -15.118 1.00 91.88 102 HIS A N 1
ATOM 821 C CA . HIS A 1 102 ? -1.436 -2.362 -14.387 1.00 91.88 102 HIS A CA 1
ATOM 822 C C . HIS A 1 102 ? -2.008 -1.265 -15.295 1.00 91.88 102 HIS A C 1
ATOM 824 O O . HIS A 1 102 ? -3.211 -1.254 -15.529 1.00 91.88 102 HIS A O 1
ATOM 830 N N . ALA A 1 103 ? -1.150 -0.411 -15.856 1.00 90.06 103 ALA A N 1
ATOM 831 C CA . ALA A 1 103 ? -1.490 0.544 -16.910 1.00 90.06 103 ALA A CA 1
ATOM 832 C C . ALA A 1 103 ? -0.547 0.356 -18.106 1.00 90.06 103 ALA A C 1
ATOM 834 O O . ALA A 1 103 ? 0.420 -0.408 -18.018 1.00 90.06 103 ALA A O 1
ATOM 835 N N . ASP A 1 104 ? -0.830 1.047 -19.212 1.00 90.62 104 ASP A N 1
ATOM 836 C CA . ASP A 1 104 ? 0.059 1.053 -20.372 1.00 90.62 104 ASP A CA 1
ATOM 837 C C . ASP A 1 104 ? 1.473 1.520 -19.985 1.00 90.62 104 ASP A C 1
ATOM 839 O O . ASP A 1 104 ? 1.646 2.419 -19.159 1.00 90.62 104 ASP A O 1
ATOM 843 N N . SER A 1 105 ? 2.487 0.911 -20.602 1.00 86.38 105 SER A N 1
ATOM 844 C CA . SER A 1 105 ? 3.903 1.189 -20.324 1.00 86.38 105 SER A CA 1
ATOM 845 C C . SER A 1 105 ? 4.337 2.639 -20.578 1.00 86.38 105 SER A C 1
ATOM 847 O O . SER A 1 105 ? 5.341 3.076 -20.015 1.00 86.38 105 SER A O 1
ATOM 849 N N . LYS A 1 106 ? 3.586 3.397 -21.389 1.00 88.50 106 LYS A N 1
ATOM 850 C CA . LYS A 1 106 ? 3.789 4.837 -21.610 1.00 88.50 106 LYS A CA 1
ATOM 851 C C . LYS A 1 106 ? 3.273 5.687 -20.447 1.00 88.50 106 LYS A C 1
ATOM 853 O O . LYS A 1 106 ? 3.738 6.805 -20.268 1.00 88.50 106 LYS A O 1
ATOM 858 N N . ILE A 1 107 ? 2.323 5.165 -19.670 1.00 87.44 107 ILE A N 1
ATOM 859 C CA . ILE A 1 107 ? 1.681 5.859 -18.545 1.00 87.44 107 ILE A CA 1
ATOM 860 C C . ILE A 1 107 ? 2.346 5.488 -17.223 1.00 87.44 107 ILE A C 1
ATOM 862 O O . ILE A 1 107 ? 2.568 6.349 -16.374 1.00 87.44 107 ILE A O 1
ATOM 866 N N . MET A 1 108 ? 2.663 4.204 -17.035 1.00 89.81 108 MET A N 1
ATOM 867 C CA . MET A 1 108 ? 3.277 3.719 -15.805 1.00 89.81 108 MET A CA 1
ATOM 868 C C . MET A 1 108 ? 4.497 2.855 -16.070 1.00 89.81 108 MET A C 1
ATOM 870 O O . MET A 1 108 ? 4.511 1.961 -16.915 1.00 89.81 108 MET A O 1
ATOM 874 N N . ASN A 1 109 ? 5.507 3.068 -15.239 1.00 89.38 109 ASN A N 1
ATOM 875 C CA . ASN A 1 109 ? 6.668 2.210 -15.139 1.00 89.38 109 ASN A CA 1
ATOM 876 C C . ASN A 1 109 ? 6.958 1.920 -13.655 1.00 89.38 109 ASN A C 1
ATOM 878 O O . ASN A 1 109 ? 6.201 2.284 -12.755 1.00 89.38 109 ASN A O 1
ATOM 882 N N . CYS A 1 110 ? 8.059 1.226 -13.383 1.00 87.88 110 CYS A N 1
ATOM 883 C CA . CYS A 1 110 ? 8.392 0.799 -12.029 1.00 87.88 110 CYS A CA 1
ATOM 884 C C . CYS A 1 110 ? 8.583 1.990 -11.058 1.00 87.88 110 CYS A C 1
ATOM 886 O O . CYS A 1 110 ? 8.222 1.880 -9.886 1.00 87.88 110 CYS A O 1
ATOM 888 N N . THR A 1 111 ? 9.089 3.131 -11.542 1.00 88.88 111 THR A N 1
ATOM 889 C CA . THR A 1 111 ? 9.321 4.346 -10.746 1.00 88.88 111 THR A CA 1
ATOM 890 C C . THR A 1 111 ? 8.085 5.232 -10.610 1.00 88.88 111 THR A C 1
ATOM 892 O O . THR A 1 111 ? 8.141 6.264 -9.943 1.00 88.88 111 THR A O 1
ATOM 895 N N . THR A 1 112 ? 6.949 4.848 -11.201 1.00 91.75 112 THR A N 1
ATOM 896 C CA . THR A 1 112 ? 5.668 5.514 -10.937 1.00 91.75 112 THR A CA 1
ATOM 897 C C . THR A 1 112 ? 5.212 5.268 -9.499 1.00 91.75 112 THR A C 1
ATOM 899 O O . THR A 1 112 ? 4.732 6.184 -8.839 1.00 91.75 112 THR A O 1
ATOM 902 N N . CYS A 1 113 ? 5.402 4.043 -8.997 1.00 93.12 113 CYS A N 1
ATOM 903 C CA . CYS A 1 113 ? 5.026 3.673 -7.632 1.00 93.12 113 CYS A CA 1
ATOM 904 C C . CYS A 1 113 ? 6.227 3.638 -6.687 1.00 93.12 113 CYS A C 1
ATOM 906 O O . CYS A 1 113 ? 6.119 4.095 -5.552 1.00 93.12 113 CYS A O 1
ATOM 908 N N . HIS A 1 114 ? 7.357 3.087 -7.132 1.00 90.62 114 HIS A N 1
ATOM 909 C CA . HIS A 1 114 ? 8.557 2.959 -6.308 1.00 90.62 114 HIS A CA 1
ATOM 910 C C . HIS A 1 114 ? 9.437 4.198 -6.409 1.00 90.62 114 HIS A C 1
ATOM 912 O O . HIS A 1 114 ? 9.460 4.873 -7.439 1.00 90.62 114 HIS A O 1
ATOM 918 N N . ASN A 1 115 ? 10.196 4.473 -5.353 1.00 88.38 115 ASN A N 1
ATOM 919 C CA . ASN A 1 115 ? 11.274 5.438 -5.443 1.00 88.38 115 ASN A CA 1
ATOM 920 C C . ASN A 1 115 ? 12.473 4.852 -6.199 1.00 88.38 115 ASN A C 1
ATOM 922 O O . ASN A 1 115 ? 12.711 3.643 -6.184 1.00 88.38 115 ASN A O 1
ATOM 926 N N . ASP A 1 116 ? 13.216 5.718 -6.878 1.00 81.88 116 ASP A N 1
ATOM 927 C CA . ASP A 1 116 ? 14.296 5.301 -7.773 1.00 81.88 116 ASP A CA 1
ATOM 928 C C . ASP A 1 116 ? 15.526 4.806 -6.997 1.00 81.88 116 ASP A C 1
ATOM 930 O O . ASP A 1 116 ? 16.229 3.920 -7.480 1.00 81.88 116 ASP A O 1
ATOM 934 N N . ASP A 1 117 ? 15.766 5.357 -5.804 1.00 79.25 117 ASP A N 1
ATOM 935 C CA . ASP A 1 117 ? 16.907 5.069 -4.921 1.00 79.25 117 ASP A CA 1
ATOM 936 C C . ASP A 1 117 ? 16.701 3.816 -4.042 1.00 79.25 117 ASP A C 1
ATOM 938 O O . ASP A 1 117 ? 17.654 3.093 -3.766 1.00 79.25 117 ASP A O 1
ATOM 942 N N . GLU A 1 118 ? 15.461 3.543 -3.631 1.00 79.50 118 GLU A N 1
ATOM 943 C CA . GLU A 1 118 ? 15.083 2.529 -2.648 1.00 79.50 118 GLU A CA 1
ATOM 944 C C . GLU A 1 118 ? 13.765 1.856 -3.051 1.00 79.50 118 GLU A C 1
ATOM 946 O O . GLU A 1 118 ? 12.685 2.444 -2.962 1.00 79.50 118 GLU A O 1
ATOM 951 N N . VAL A 1 119 ? 13.823 0.571 -3.411 1.00 78.44 119 VAL A N 1
ATOM 952 C CA . VAL A 1 119 ? 12.639 -0.186 -3.857 1.00 78.44 119 VAL A CA 1
ATOM 953 C C . VAL A 1 119 ? 11.568 -0.358 -2.768 1.00 78.44 119 VAL A C 1
ATOM 955 O O . VAL A 1 119 ? 10.391 -0.496 -3.080 1.00 78.44 119 VAL A O 1
ATOM 958 N N . TRP A 1 120 ? 11.921 -0.323 -1.481 1.00 81.88 120 TRP A N 1
ATOM 959 C CA . TRP A 1 120 ? 10.945 -0.398 -0.377 1.00 81.88 120 TRP A CA 1
ATOM 960 C C . TRP A 1 120 ? 10.311 0.959 -0.031 1.00 81.88 120 TRP A C 1
ATOM 962 O O . TRP A 1 120 ? 9.460 1.031 0.862 1.00 81.88 120 TRP A O 1
ATOM 972 N N . ARG A 1 121 ? 10.710 2.042 -0.708 1.00 89.75 121 ARG A N 1
ATOM 973 C CA . ARG A 1 121 ? 10.068 3.354 -0.605 1.00 89.75 121 ARG A CA 1
ATOM 974 C C . ARG A 1 121 ? 9.128 3.559 -1.778 1.00 89.75 121 ARG A C 1
ATOM 976 O O . ARG A 1 121 ? 9.453 3.238 -2.917 1.00 89.75 121 ARG A O 1
ATOM 983 N N . PHE A 1 122 ? 7.974 4.144 -1.496 1.00 93.75 122 PHE A N 1
ATOM 984 C CA . PHE A 1 122 ? 6.929 4.376 -2.482 1.00 93.75 122 PHE A CA 1
ATOM 985 C C . PHE A 1 122 ? 6.632 5.868 -2.606 1.00 93.75 122 PHE A C 1
ATOM 987 O O . PHE A 1 122 ? 6.604 6.576 -1.597 1.00 93.75 122 PHE A O 1
ATOM 994 N N . LYS A 1 123 ? 6.432 6.346 -3.836 1.00 94.94 123 LYS A N 1
ATOM 995 C CA . LYS A 1 123 ? 6.189 7.762 -4.138 1.00 94.94 123 LYS A CA 1
ATOM 996 C C . LYS A 1 123 ? 4.777 8.169 -3.728 1.00 94.94 123 LYS A C 1
ATOM 998 O O . LYS A 1 123 ? 3.806 7.474 -4.030 1.00 94.94 123 LYS A O 1
ATOM 1003 N N . VAL A 1 124 ? 4.673 9.306 -3.051 1.00 95.12 124 VAL A N 1
ATOM 1004 C CA . VAL A 1 124 ? 3.415 9.971 -2.692 1.00 95.12 124 VAL A CA 1
ATOM 1005 C C . VAL A 1 124 ? 3.614 11.462 -2.950 1.00 95.12 124 VAL A C 1
ATOM 1007 O O . VAL A 1 124 ? 4.240 12.160 -2.153 1.00 95.12 124 VAL A O 1
ATOM 1010 N N . GLY A 1 125 ? 3.150 11.945 -4.102 1.00 92.12 125 GLY A N 1
ATOM 1011 C CA . GLY A 1 125 ? 3.468 13.281 -4.600 1.00 92.12 125 GLY A CA 1
ATOM 1012 C C . GLY A 1 125 ? 4.981 13.495 -4.700 1.00 92.12 125 GLY A C 1
ATOM 1013 O O . GLY A 1 125 ? 5.683 12.736 -5.366 1.00 92.12 125 GLY A O 1
ATOM 1014 N N . LYS A 1 126 ? 5.487 14.521 -4.006 1.00 91.25 126 LYS A N 1
ATOM 1015 C CA . LYS A 1 126 ? 6.929 14.817 -3.896 1.00 91.25 126 LYS A CA 1
ATOM 1016 C C . LYS A 1 126 ? 7.618 14.092 -2.728 1.00 91.25 126 LYS A C 1
ATOM 1018 O O . LYS A 1 126 ? 8.822 14.237 -2.543 1.00 91.25 126 LYS A O 1
ATOM 1023 N N . SER A 1 127 ? 6.870 13.340 -1.925 1.00 93.44 127 SER A N 1
ATOM 1024 C CA . SER A 1 127 ? 7.361 12.634 -0.740 1.00 93.44 127 SER A CA 1
ATOM 1025 C C . SER A 1 127 ? 7.494 11.132 -0.996 1.00 93.44 127 SER A C 1
ATOM 1027 O O . SER A 1 127 ? 7.029 10.600 -2.007 1.00 93.44 127 SER A O 1
ATOM 1029 N N . LYS A 1 128 ? 8.120 10.422 -0.049 1.00 93.75 128 LYS A N 1
ATOM 1030 C CA . LYS A 1 128 ? 8.238 8.961 -0.077 1.00 93.75 128 LYS A CA 1
ATOM 1031 C C . LYS A 1 128 ? 7.806 8.329 1.238 1.00 93.75 128 LYS A C 1
ATOM 1033 O O . LYS A 1 128 ? 8.110 8.842 2.312 1.00 93.75 128 LYS A O 1
ATOM 1038 N N . VAL A 1 129 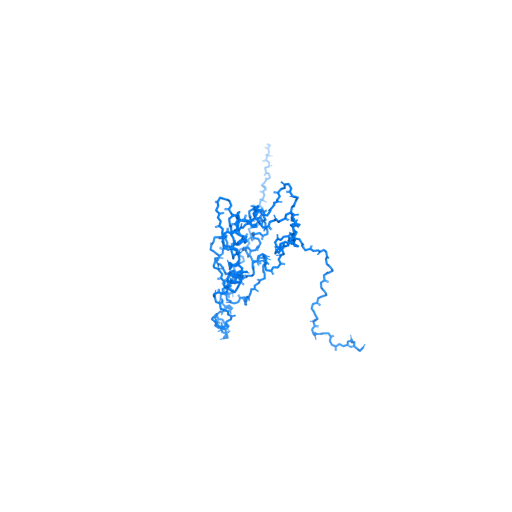? 7.129 7.189 1.153 1.00 94.25 129 VAL A N 1
ATOM 1039 C CA . VAL A 1 129 ? 6.630 6.437 2.312 1.00 94.25 129 VAL A CA 1
ATOM 1040 C C . VAL A 1 129 ? 7.212 5.033 2.345 1.00 94.25 129 VAL A C 1
ATOM 1042 O O . VAL A 1 129 ? 7.622 4.491 1.322 1.00 94.25 129 VAL A O 1
ATOM 1045 N N . HIS A 1 130 ? 7.268 4.439 3.533 1.00 92.62 130 HIS A N 1
ATOM 1046 C CA . HIS A 1 130 ? 7.681 3.047 3.695 1.00 92.62 130 HIS A CA 1
ATOM 1047 C C . HIS A 1 130 ? 6.667 2.078 3.057 1.00 92.62 130 HIS A C 1
ATOM 1049 O O . HIS A 1 130 ? 5.478 2.392 2.986 1.00 92.62 130 HIS A O 1
ATOM 1055 N N . ALA A 1 131 ? 7.101 0.872 2.677 1.00 91.50 131 ALA A N 1
ATOM 1056 C CA . ALA A 1 131 ? 6.267 -0.182 2.089 1.00 91.50 131 ALA A CA 1
ATOM 1057 C C . ALA A 1 131 ? 4.984 -0.492 2.883 1.00 91.50 131 ALA A C 1
ATOM 1059 O O . ALA A 1 131 ? 3.930 -0.738 2.295 1.00 91.50 131 ALA A O 1
ATOM 1060 N N . ASN A 1 132 ? 5.034 -0.398 4.215 1.00 94.25 132 ASN A N 1
ATOM 1061 C CA . ASN A 1 132 ? 3.860 -0.581 5.083 1.00 94.25 132 ASN A CA 1
ATOM 1062 C C . ASN A 1 132 ? 2.784 0.504 4.921 1.00 94.25 132 ASN A C 1
ATOM 1064 O O . ASN A 1 132 ? 1.637 0.278 5.283 1.00 94.25 132 ASN A O 1
ATOM 1068 N N . LYS A 1 133 ? 3.127 1.657 4.338 1.00 95.12 133 LYS A N 1
ATOM 1069 C CA . LYS A 1 133 ? 2.196 2.735 3.976 1.00 95.12 133 LYS A CA 1
ATOM 1070 C C . LYS A 1 133 ? 2.006 2.862 2.456 1.00 95.12 133 LYS A C 1
ATOM 1072 O O . LYS A 1 133 ? 1.484 3.872 1.993 1.00 95.12 133 LYS A O 1
ATOM 1077 N N . SER A 1 134 ? 2.377 1.836 1.680 1.00 94.56 134 SER A N 1
ATOM 1078 C CA . SER A 1 134 ? 2.245 1.810 0.209 1.00 94.56 134 SER A CA 1
ATOM 1079 C C . SER A 1 134 ? 0.817 2.035 -0.295 1.00 94.56 134 SER A C 1
ATOM 1081 O O . SER A 1 134 ? 0.644 2.520 -1.410 1.00 94.56 134 SER A O 1
ATOM 1083 N N . ALA A 1 135 ? -0.204 1.778 0.532 1.00 95.00 135 ALA A N 1
ATOM 1084 C CA . ALA A 1 135 ? -1.587 2.133 0.225 1.00 95.00 135 ALA A CA 1
ATOM 1085 C C . ALA A 1 135 ? -1.726 3.615 -0.175 1.00 95.00 135 ALA A C 1
ATOM 1087 O O . ALA A 1 135 ? -2.417 3.901 -1.149 1.00 95.00 135 ALA A O 1
ATOM 1088 N N . LYS A 1 136 ? -0.983 4.540 0.459 1.00 95.75 136 LYS A N 1
ATOM 1089 C CA . LYS A 1 136 ? -1.003 5.975 0.108 1.00 95.75 136 LYS A CA 1
ATOM 1090 C C . LYS A 1 136 ? -0.658 6.224 -1.357 1.00 95.75 136 LYS A C 1
ATOM 1092 O O . LYS A 1 136 ? -1.231 7.107 -1.984 1.00 95.75 136 LYS A O 1
ATOM 1097 N N . THR A 1 137 ? 0.245 5.427 -1.922 1.00 95.81 137 THR A N 1
ATOM 1098 C CA . THR A 1 137 ? 0.621 5.537 -3.332 1.00 95.81 137 THR A CA 1
ATOM 1099 C C . THR A 1 137 ? -0.533 5.147 -4.248 1.00 95.81 137 THR A C 1
ATOM 1101 O O . THR A 1 137 ? -0.781 5.838 -5.232 1.00 95.81 137 THR A O 1
ATOM 1104 N N . CYS A 1 138 ? -1.274 4.089 -3.906 1.00 95.69 138 CYS A N 1
ATOM 1105 C CA . CYS A 1 138 ? -2.443 3.633 -4.660 1.00 95.69 138 CYS A CA 1
ATOM 1106 C C . CYS A 1 138 ? -3.579 4.669 -4.640 1.00 95.69 138 CYS A C 1
ATOM 1108 O O . CYS A 1 138 ? -4.249 4.878 -5.652 1.00 95.69 138 CYS A O 1
ATOM 1110 N N . MET A 1 139 ? -3.774 5.335 -3.499 1.00 95.44 139 MET A N 1
ATOM 1111 C CA . MET A 1 139 ? -4.849 6.308 -3.271 1.00 95.44 139 MET A CA 1
ATOM 1112 C C . MET A 1 139 ? -4.757 7.544 -4.170 1.00 95.44 139 MET A C 1
ATOM 1114 O O . MET A 1 139 ? -5.780 8.166 -4.439 1.00 95.44 139 MET A O 1
ATOM 1118 N N . GLN A 1 140 ? -3.564 7.863 -4.682 1.00 94.62 140 GLN A N 1
ATOM 1119 C CA . GLN A 1 140 ? -3.351 8.983 -5.607 1.00 94.62 140 GLN A CA 1
ATOM 1120 C C . GLN A 1 140 ? -4.183 8.858 -6.891 1.00 94.62 140 GLN A C 1
ATOM 1122 O O . GLN A 1 140 ? -4.565 9.869 -7.470 1.00 94.62 140 GLN A O 1
ATOM 1127 N N . CYS A 1 141 ? -4.476 7.627 -7.328 1.00 95.25 141 CYS A N 1
ATOM 1128 C CA . CYS A 1 141 ? -5.292 7.364 -8.516 1.00 95.25 141 CYS A CA 1
ATOM 1129 C C . CYS A 1 141 ? -6.595 6.624 -8.176 1.00 95.25 141 CYS A C 1
ATOM 1131 O O . CYS A 1 141 ? -7.632 6.886 -8.777 1.00 95.25 141 CYS A O 1
ATOM 1133 N N . HIS A 1 142 ? -6.576 5.724 -7.189 1.00 95.31 142 HIS A N 1
ATOM 1134 C CA . HIS A 1 142 ? -7.727 4.905 -6.792 1.00 95.31 142 HIS A CA 1
ATOM 1135 C C . HIS A 1 142 ? -8.502 5.512 -5.618 1.00 95.31 142 HIS A C 1
ATOM 1137 O O . HIS A 1 142 ? -8.778 4.842 -4.625 1.00 95.31 142 HIS A O 1
ATOM 1143 N N . PHE A 1 143 ? -8.859 6.792 -5.721 1.00 94.94 143 PHE A N 1
ATOM 1144 C CA . PHE A 1 143 ? -9.503 7.545 -4.639 1.00 94.94 143 PHE A CA 1
ATOM 1145 C C . PHE A 1 143 ? -10.856 6.956 -4.203 1.00 94.94 143 PHE A C 1
ATOM 1147 O O . PHE A 1 143 ? -11.196 7.003 -3.024 1.00 94.94 143 PHE A O 1
ATOM 1154 N N . LYS A 1 144 ? -11.626 6.359 -5.125 1.00 95.75 144 LYS A N 1
ATOM 1155 C CA . LYS A 1 144 ? -12.912 5.730 -4.787 1.00 95.75 144 LYS A CA 1
ATOM 1156 C C . LYS A 1 144 ? -12.709 4.495 -3.908 1.00 95.75 144 LYS A C 1
ATOM 1158 O O . LYS A 1 144 ? -13.287 4.402 -2.833 1.00 95.75 144 LYS A O 1
ATOM 1163 N N . GLN A 1 145 ? -11.835 3.585 -4.335 1.00 95.50 145 GLN A N 1
ATOM 1164 C CA . GLN A 1 145 ? -11.495 2.381 -3.573 1.00 95.50 145 GLN A CA 1
ATOM 1165 C C . GLN A 1 145 ? -10.796 2.733 -2.257 1.00 95.50 145 GLN A C 1
ATOM 1167 O O . GLN A 1 145 ? -11.009 2.060 -1.254 1.00 95.50 145 GLN A O 1
ATOM 1172 N N . ALA A 1 146 ? -9.985 3.793 -2.256 1.00 94.88 146 ALA A N 1
ATOM 1173 C CA . ALA A 1 146 ? -9.385 4.347 -1.052 1.00 94.88 146 ALA A CA 1
ATOM 1174 C C . ALA A 1 146 ? -10.449 4.763 -0.040 1.00 94.88 146 ALA A C 1
ATOM 1176 O O . ALA A 1 146 ? -10.375 4.350 1.109 1.00 94.88 146 ALA A O 1
ATOM 1177 N N . ASN A 1 147 ? -11.458 5.520 -0.473 1.00 94.44 147 ASN A N 1
ATOM 1178 C CA . ASN A 1 147 ? -12.545 5.965 0.391 1.00 94.44 147 ASN A CA 1
ATOM 1179 C C . ASN A 1 147 ? -13.318 4.776 0.982 1.00 94.44 147 ASN A C 1
ATOM 1181 O O . ASN A 1 147 ? -13.559 4.733 2.185 1.00 94.44 147 ASN A O 1
ATOM 1185 N N . ASP A 1 148 ? -13.631 3.774 0.159 1.00 94.94 148 ASP A N 1
ATOM 1186 C CA . ASP A 1 148 ? -14.281 2.541 0.613 1.00 94.94 148 ASP A CA 1
ATOM 1187 C C . ASP A 1 148 ? -13.415 1.772 1.632 1.00 94.94 148 ASP A C 1
ATOM 1189 O O . ASP A 1 148 ? -13.898 1.271 2.652 1.00 94.94 148 ASP A O 1
ATOM 1193 N N . TRP A 1 149 ? -12.105 1.704 1.395 1.00 94.94 149 TRP A N 1
ATOM 1194 C CA . TRP A 1 149 ? -11.156 1.039 2.287 1.00 94.94 149 TRP A CA 1
ATOM 1195 C C . TRP A 1 149 ? -10.949 1.799 3.597 1.00 94.94 149 TRP A C 1
ATOM 1197 O O . TRP A 1 149 ? -10.926 1.187 4.663 1.00 94.94 149 TRP A O 1
ATOM 1207 N N . GLU A 1 150 ? -10.855 3.124 3.560 1.00 93.19 150 GLU A N 1
ATOM 1208 C CA . GLU A 1 150 ? -10.699 3.955 4.752 1.00 93.19 150 GLU A CA 1
ATOM 1209 C C . GLU A 1 150 ? -11.950 3.921 5.633 1.00 93.19 150 GLU A C 1
ATOM 1211 O O . GLU A 1 150 ? -11.826 3.760 6.847 1.00 93.19 150 GLU A O 1
ATOM 1216 N N . LEU A 1 151 ? -13.144 3.968 5.035 1.00 91.00 151 LEU A N 1
ATOM 1217 C CA . LEU A 1 151 ? -14.426 3.913 5.749 1.00 91.00 151 LEU A CA 1
ATOM 1218 C C . LEU A 1 151 ? -14.847 2.487 6.144 1.00 91.00 151 LEU A C 1
ATOM 1220 O O . LEU A 1 151 ? -15.748 2.309 6.960 1.00 91.00 151 LEU A O 1
ATOM 1224 N N . GLY A 1 152 ? -14.176 1.464 5.610 1.00 88.88 152 GLY A N 1
ATOM 1225 C CA . GLY A 1 152 ? -14.334 0.069 6.020 1.00 88.88 152 GLY A CA 1
ATOM 1226 C C . GLY A 1 152 ? -15.409 -0.730 5.303 1.00 88.88 152 GLY A C 1
ATOM 1227 O O . GLY A 1 152 ? -15.682 -1.850 5.729 1.00 88.88 152 GLY A O 1
ATOM 1228 N N . SER A 1 153 ? -15.958 -0.217 4.200 1.00 90.62 153 SER A N 1
ATOM 1229 C CA . SER A 1 153 ? -16.711 -1.037 3.240 1.00 90.62 153 SER A CA 1
ATOM 1230 C C . SER A 1 153 ? -15.786 -1.949 2.422 1.00 90.62 153 SER A C 1
ATOM 1232 O O . SER A 1 153 ? -16.224 -2.965 1.884 1.00 90.62 153 SER A O 1
ATOM 1234 N N . HIS A 1 154 ? -14.493 -1.620 2.366 1.00 93.00 154 HIS A N 1
ATOM 1235 C CA . HIS A 1 154 ? -13.456 -2.425 1.739 1.00 93.00 154 HIS A CA 1
ATOM 1236 C C . HIS A 1 154 ? -12.307 -2.734 2.712 1.00 93.00 154 HIS A C 1
ATOM 1238 O O . HIS A 1 154 ? -12.066 -2.022 3.685 1.00 93.00 154 HIS A O 1
ATOM 1244 N N . GLY A 1 155 ? -11.565 -3.806 2.425 1.00 85.75 155 GLY A N 1
ATOM 1245 C CA . GLY A 1 155 ? -10.492 -4.302 3.288 1.00 85.75 155 GLY A CA 1
ATOM 1246 C C . GLY A 1 155 ? -10.982 -5.354 4.283 1.00 85.75 155 GLY A C 1
ATOM 1247 O O . GLY A 1 155 ? -11.993 -5.200 4.962 1.00 85.75 155 GLY A O 1
ATOM 1248 N N . LYS A 1 156 ? -10.250 -6.467 4.366 1.00 91.06 156 LYS A N 1
ATOM 1249 C CA . LYS A 1 156 ? -10.551 -7.542 5.316 1.00 91.06 156 LYS A CA 1
ATOM 1250 C C . LYS A 1 156 ? -10.058 -7.134 6.702 1.00 91.06 156 LYS A C 1
ATOM 1252 O O . LYS A 1 156 ? -8.901 -6.736 6.830 1.00 91.06 156 LYS A O 1
ATOM 1257 N N . ARG A 1 157 ? -10.891 -7.288 7.736 1.00 89.88 157 ARG A N 1
ATOM 1258 C CA . ARG A 1 157 ? -10.418 -7.159 9.119 1.00 89.88 157 ARG A CA 1
ATOM 1259 C C . ARG A 1 157 ? -9.409 -8.255 9.434 1.00 89.88 157 ARG A C 1
ATOM 1261 O O . ARG A 1 157 ? -9.652 -9.426 9.144 1.00 89.88 157 ARG A O 1
ATOM 1268 N N . SER A 1 158 ? -8.291 -7.858 10.021 1.00 87.44 158 SER A N 1
ATOM 1269 C CA . SER A 1 158 ? -7.264 -8.786 10.498 1.00 87.44 158 SER A CA 1
ATOM 1270 C C . SER A 1 158 ? -7.599 -9.336 11.885 1.00 87.44 158 SER A C 1
ATOM 1272 O O . SER A 1 158 ? -7.039 -10.345 12.290 1.00 87.44 158 SER A O 1
ATOM 1274 N N . VAL A 1 159 ? -8.530 -8.687 12.589 1.00 81.56 159 VAL A N 1
ATOM 1275 C CA . VAL A 1 159 ? -8.943 -8.989 13.966 1.00 81.56 159 VAL A CA 1
ATOM 1276 C C . VAL A 1 159 ? -10.471 -8.942 14.081 1.00 81.56 159 VAL A C 1
ATOM 1278 O O . VAL A 1 159 ? -11.164 -8.549 13.136 1.00 81.56 159 VAL A O 1
ATOM 1281 N N . GLY A 1 160 ? -11.014 -9.320 15.239 1.00 76.50 160 GLY A N 1
ATOM 1282 C CA . GLY A 1 160 ? -12.453 -9.263 15.507 1.00 76.50 160 GLY A CA 1
ATOM 1283 C C . GLY A 1 160 ? -13.072 -7.863 15.356 1.00 76.50 160 GLY A C 1
ATOM 1284 O O . GLY A 1 160 ? -12.390 -6.849 15.195 1.00 76.50 160 GLY A O 1
ATOM 1285 N N . TRP A 1 161 ? -14.402 -7.793 15.403 1.00 79.12 161 TRP A N 1
ATOM 1286 C CA . TRP A 1 161 ? -15.156 -6.534 15.280 1.00 79.12 161 TRP A CA 1
ATOM 1287 C C . TRP A 1 161 ? -15.264 -5.744 16.590 1.00 79.12 161 TRP A C 1
ATOM 1289 O O . TRP A 1 161 ? -15.561 -4.557 16.551 1.00 79.12 161 TRP A O 1
ATOM 1299 N N . GLN A 1 162 ? -14.992 -6.389 17.727 1.00 72.56 162 GLN A N 1
ATOM 1300 C CA . GLN A 1 162 ? -15.103 -5.794 19.063 1.00 72.56 162 GLN A CA 1
ATOM 1301 C C . GLN A 1 162 ? -13.861 -4.995 19.492 1.00 72.56 162 GLN A C 1
ATOM 1303 O O . GLN A 1 162 ? -13.909 -4.276 20.485 1.00 72.56 162 GLN A O 1
ATOM 1308 N N . THR A 1 163 ? -12.749 -5.121 18.766 1.00 72.56 163 THR A N 1
ATOM 1309 C CA . THR A 1 163 ? -11.487 -4.436 19.070 1.00 72.56 163 THR A CA 1
ATOM 1310 C C . THR A 1 163 ? -11.302 -3.191 18.206 1.00 72.56 163 THR A C 1
ATOM 1312 O O . THR A 1 163 ? -12.076 -2.929 17.277 1.00 72.56 163 THR A O 1
ATOM 1315 N N . GLU A 1 164 ? -10.204 -2.471 18.459 1.00 81.25 164 GLU A N 1
ATOM 1316 C CA . GLU A 1 164 ? -9.677 -1.468 17.534 1.00 81.25 164 GLU A CA 1
ATOM 1317 C C . GLU A 1 164 ? -9.701 -1.995 16.094 1.00 81.25 164 GLU A C 1
ATOM 1319 O O . GLU A 1 164 ? -9.457 -3.180 15.826 1.00 81.25 164 GLU A O 1
ATOM 1324 N N . ARG A 1 165 ? -10.071 -1.116 15.163 1.00 87.69 165 ARG A N 1
ATOM 1325 C CA . ARG A 1 165 ? -10.166 -1.467 13.753 1.00 87.69 165 ARG A CA 1
ATOM 1326 C C . ARG A 1 165 ? -8.767 -1.782 13.239 1.00 87.69 165 ARG A C 1
ATOM 1328 O O . ARG A 1 165 ? -7.986 -0.870 13.025 1.00 87.69 165 ARG A O 1
ATOM 1335 N N . ALA A 1 166 ? -8.476 -3.058 13.010 1.00 90.81 166 ALA A N 1
ATOM 1336 C CA . ALA A 1 166 ? -7.255 -3.492 12.343 1.00 90.81 166 ALA A CA 1
ATOM 1337 C C . ALA A 1 166 ? -7.598 -4.233 11.051 1.00 90.81 166 ALA A C 1
ATOM 1339 O O . ALA A 1 166 ? -8.393 -5.181 11.058 1.00 90.81 166 ALA A O 1
ATOM 1340 N N . ILE A 1 167 ? -7.036 -3.786 9.931 1.00 93.00 167 ILE A N 1
ATOM 1341 C CA . ILE A 1 167 ? -7.378 -4.285 8.596 1.00 93.00 167 ILE A CA 1
ATOM 1342 C C . ILE A 1 167 ? -6.140 -4.624 7.771 1.00 93.00 167 ILE A C 1
ATOM 1344 O O . ILE A 1 167 ? -5.035 -4.134 8.006 1.00 93.00 167 ILE A O 1
ATOM 1348 N N . LYS A 1 168 ? -6.356 -5.433 6.739 1.00 94.44 168 LYS A N 1
ATOM 1349 C CA . LYS A 1 168 ? -5.360 -5.725 5.715 1.00 94.44 168 LYS A CA 1
ATOM 1350 C C . LYS A 1 168 ? -5.152 -4.536 4.770 1.00 94.44 168 LYS A C 1
ATOM 1352 O O . LYS A 1 168 ? -6.101 -3.834 4.410 1.00 94.44 168 LYS A O 1
ATOM 1357 N N . SER A 1 169 ? -3.906 -4.357 4.331 1.00 94.56 169 SER A N 1
ATOM 1358 C CA . SER A 1 169 ? -3.529 -3.392 3.292 1.00 94.56 169 SER A CA 1
ATOM 1359 C C . SER A 1 169 ? -4.042 -3.828 1.912 1.00 94.56 169 SER A C 1
ATOM 1361 O O . SER A 1 169 ? -4.355 -5.001 1.692 1.00 94.56 169 SER A O 1
ATOM 1363 N N . CYS A 1 170 ? -4.084 -2.905 0.947 1.00 95.38 170 CYS A N 1
ATOM 1364 C CA . CYS A 1 170 ? -4.480 -3.176 -0.439 1.00 95.38 170 CYS A CA 1
ATOM 1365 C C . CYS A 1 170 ? -3.691 -4.358 -1.030 1.00 95.38 170 CYS A C 1
ATOM 1367 O O . CYS A 1 170 ? -4.256 -5.262 -1.647 1.00 95.38 170 CYS A O 1
ATOM 1369 N N . THR A 1 171 ? -2.379 -4.380 -0.783 1.00 94.69 171 THR A N 1
ATOM 1370 C CA . THR A 1 171 ? -1.449 -5.379 -1.330 1.00 94.69 171 THR A CA 1
ATOM 1371 C C . THR A 1 171 ? -1.478 -6.722 -0.605 1.00 94.69 171 THR A C 1
ATOM 1373 O O . THR A 1 171 ? -0.862 -7.680 -1.063 1.00 94.69 171 THR A O 1
ATOM 1376 N N . SER A 1 172 ? -2.223 -6.838 0.497 1.00 93.50 172 SER A N 1
ATOM 1377 C CA . SER A 1 172 ? -2.465 -8.130 1.145 1.00 93.50 172 SER A CA 1
ATOM 1378 C C . SER A 1 172 ? -3.414 -9.019 0.333 1.00 93.50 172 SER A C 1
ATOM 1380 O O . SER A 1 172 ? -3.411 -10.233 0.517 1.00 93.50 172 SER A O 1
ATOM 1382 N N . CYS A 1 173 ? -4.229 -8.423 -0.545 1.00 92.62 173 CYS A N 1
ATOM 1383 C CA . CYS A 1 173 ? -5.160 -9.139 -1.422 1.00 92.62 173 CYS A CA 1
ATOM 1384 C C . CYS A 1 173 ? -4.856 -8.905 -2.908 1.00 92.62 173 CYS A C 1
ATOM 1386 O O . CYS A 1 173 ? -5.000 -9.823 -3.714 1.00 92.62 173 CYS A O 1
ATOM 1388 N N . HIS A 1 174 ? -4.443 -7.691 -3.283 1.00 94.44 174 HIS A N 1
ATOM 1389 C CA . HIS A 1 174 ? -4.117 -7.342 -4.663 1.00 94.44 174 HIS A CA 1
ATOM 1390 C C . HIS A 1 174 ? -2.625 -7.506 -4.941 1.00 94.44 174 HIS A C 1
ATOM 1392 O O . HIS A 1 174 ? -1.783 -7.019 -4.191 1.00 94.44 174 HIS A O 1
ATOM 1398 N N . ASN A 1 175 ? -2.282 -8.118 -6.075 1.00 94.00 175 ASN A N 1
ATOM 1399 C CA . ASN A 1 175 ? -0.910 -8.065 -6.568 1.00 94.00 175 ASN A CA 1
ATOM 1400 C C . ASN A 1 175 ? -0.627 -6.637 -7.078 1.00 94.00 175 ASN A C 1
ATOM 1402 O O . ASN A 1 175 ? -1.262 -6.233 -8.048 1.00 94.00 175 ASN A O 1
ATOM 1406 N N . PRO A 1 176 ? 0.324 -5.876 -6.507 1.00 93.38 176 PRO A N 1
ATOM 1407 C CA . PRO A 1 176 ? 0.562 -4.483 -6.902 1.00 93.38 176 PRO A CA 1
ATOM 1408 C C . PRO A 1 176 ? 1.020 -4.321 -8.359 1.00 93.38 176 PRO A C 1
ATOM 1410 O O . PRO A 1 176 ? 0.813 -3.269 -8.957 1.00 93.38 176 PRO A O 1
ATOM 1413 N N . HIS A 1 177 ? 1.607 -5.363 -8.954 1.00 93.75 177 HIS A N 1
ATOM 1414 C CA . HIS A 1 177 ? 2.021 -5.370 -10.357 1.00 93.75 177 HIS A CA 1
ATOM 1415 C C . HIS A 1 177 ? 0.937 -5.898 -11.301 1.00 93.75 177 HIS A C 1
ATOM 1417 O O . HIS A 1 177 ? 1.073 -5.753 -12.512 1.00 93.75 177 HIS A O 1
ATOM 1423 N N . ARG A 1 178 ? -0.136 -6.499 -10.775 1.00 94.75 178 ARG A N 1
ATOM 1424 C CA . ARG A 1 178 ? -1.324 -6.902 -11.539 1.00 94.75 178 ARG A CA 1
ATOM 1425 C C . ARG A 1 178 ? -2.572 -6.861 -10.645 1.00 94.75 178 ARG A C 1
ATOM 1427 O O . ARG A 1 178 ? -3.044 -7.924 -10.234 1.00 94.75 178 ARG A O 1
ATOM 1434 N N . PRO A 1 179 ? -3.085 -5.664 -10.300 1.00 94.06 179 PRO A N 1
ATOM 1435 C CA . PRO A 1 179 ? -4.076 -5.538 -9.226 1.00 94.06 179 PRO A CA 1
ATOM 1436 C C . PRO A 1 179 ? -5.455 -6.089 -9.578 1.00 94.06 179 PRO A C 1
ATOM 1438 O O . PRO A 1 179 ? -6.197 -6.500 -8.689 1.00 94.06 179 PRO A O 1
ATOM 1441 N N . VAL A 1 180 ? -5.809 -6.108 -10.863 1.00 91.69 180 VAL A N 1
ATOM 1442 C CA . VAL A 1 180 ? -7.112 -6.589 -11.328 1.00 91.69 180 VAL A CA 1
ATOM 1443 C C . VAL A 1 180 ? -7.233 -8.096 -11.091 1.00 91.69 180 VAL A C 1
ATOM 1445 O O . VAL A 1 180 ? -6.393 -8.880 -11.538 1.00 91.69 180 VAL A O 1
ATOM 1448 N N . PHE A 1 181 ? -8.305 -8.510 -10.411 1.00 89.69 181 PHE A N 1
ATOM 1449 C CA . PHE A 1 181 ? -8.658 -9.922 -10.304 1.00 89.69 181 PHE A CA 1
ATOM 1450 C C . PHE A 1 181 ? -9.193 -10.440 -11.640 1.00 89.69 181 PHE A C 1
ATOM 1452 O O . PHE A 1 181 ? -9.979 -9.773 -12.310 1.00 89.69 181 PHE A O 1
ATOM 1459 N N . GLY A 1 182 ? -8.792 -11.656 -12.011 1.00 85.44 182 GLY A N 1
ATOM 1460 C CA . GLY A 1 182 ? -9.395 -12.347 -13.148 1.00 85.44 182 GLY A CA 1
ATOM 1461 C C . GLY A 1 182 ? -10.881 -12.627 -12.909 1.00 85.44 182 GLY A C 1
ATOM 1462 O O . GLY A 1 182 ? -11.330 -12.721 -11.761 1.00 85.44 182 GLY A O 1
ATOM 1463 N N . LYS A 1 183 ? -11.640 -12.793 -13.999 1.00 88.06 183 LYS A N 1
ATOM 1464 C CA . LYS A 1 183 ? -13.016 -13.293 -13.919 1.00 88.06 183 LYS A CA 1
ATOM 1465 C C . LYS A 1 183 ? -12.997 -14.644 -13.206 1.00 88.06 183 LYS A C 1
ATOM 1467 O O . LYS A 1 183 ? -12.189 -15.510 -13.533 1.00 88.06 183 LYS A O 1
ATOM 1472 N N . ARG A 1 184 ? -13.877 -14.806 -12.226 1.00 82.62 184 ARG A N 1
ATOM 1473 C CA . ARG A 1 184 ? -14.051 -16.052 -11.483 1.00 82.62 184 ARG A CA 1
ATOM 1474 C C . ARG A 1 184 ? -15.532 -16.306 -11.298 1.00 82.62 184 ARG A C 1
ATOM 1476 O O . ARG A 1 184 ? -16.292 -15.356 -11.109 1.00 82.62 184 ARG A O 1
ATOM 1483 N N . VAL A 1 185 ? -15.916 -17.574 -11.317 1.00 83.25 185 VAL A N 1
ATOM 1484 C CA . VAL A 1 185 ? -17.243 -17.966 -10.850 1.00 83.25 185 VAL A CA 1
ATOM 1485 C C . VAL A 1 185 ? -17.362 -17.606 -9.363 1.00 83.25 185 VAL A C 1
ATOM 1487 O O . VAL A 1 185 ? -16.374 -17.745 -8.624 1.00 83.25 185 VAL A O 1
ATOM 1490 N N . PRO A 1 186 ? -18.512 -17.083 -8.904 1.00 82.12 186 PRO A N 1
ATOM 1491 C CA . 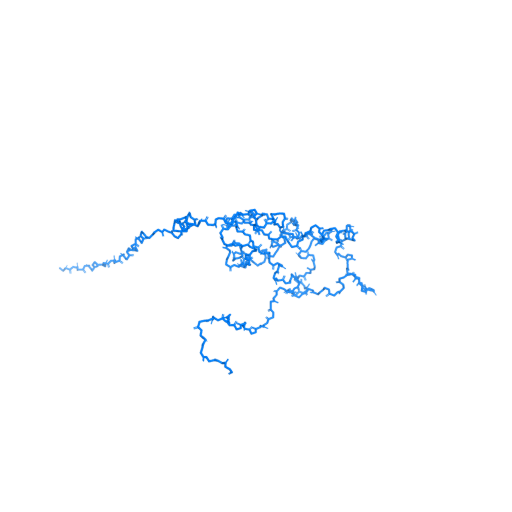PRO A 1 186 ? -18.758 -16.920 -7.480 1.00 82.12 186 PRO A CA 1
ATOM 1492 C C . PRO A 1 186 ? -18.506 -18.248 -6.765 1.00 82.12 186 PRO A C 1
ATOM 1494 O O . PRO A 1 186 ? -18.877 -19.307 -7.270 1.00 82.12 186 PRO A O 1
ATOM 1497 N N . LYS A 1 187 ? -17.856 -18.206 -5.596 1.00 79.12 187 LYS A N 1
ATOM 1498 C CA . LYS A 1 187 ? -17.831 -19.399 -4.745 1.00 79.12 187 LYS A CA 1
ATOM 1499 C C . LYS A 1 187 ? -19.276 -19.739 -4.384 1.00 79.12 187 LYS A C 1
ATOM 1501 O O . LYS A 1 187 ? -20.058 -18.821 -4.131 1.00 79.12 187 LYS A O 1
ATOM 1506 N N . LEU A 1 188 ? -19.597 -21.032 -4.354 1.00 81.12 188 LEU A N 1
ATOM 1507 C CA . LEU A 1 188 ? -20.866 -21.500 -3.804 1.00 81.12 188 LEU A CA 1
ATOM 1508 C C . LEU A 1 188 ? -21.068 -20.882 -2.416 1.00 81.12 188 LEU A C 1
ATOM 1510 O O . LEU A 1 188 ? -20.092 -20.650 -1.689 1.00 81.12 188 LEU A O 1
ATOM 1514 N N . ALA A 1 189 ? -22.325 -20.588 -2.079 1.00 79.62 189 ALA A N 1
ATOM 1515 C CA . ALA A 1 189 ? -22.662 -20.131 -0.740 1.00 79.62 189 ALA A CA 1
ATOM 1516 C C . ALA A 1 189 ? -22.090 -21.126 0.289 1.00 79.62 189 ALA A C 1
ATOM 1518 O O . ALA A 1 189 ? -22.077 -22.332 0.018 1.00 79.62 189 ALA A O 1
ATOM 1519 N N . PRO A 1 190 ? -21.565 -20.648 1.432 1.00 78.19 190 PRO A N 1
ATOM 1520 C CA . PRO A 1 190 ? -21.114 -21.547 2.484 1.00 78.19 190 PRO A CA 1
ATOM 1521 C C . PRO A 1 190 ? -22.243 -22.512 2.854 1.00 78.19 190 PRO A C 1
ATOM 1523 O O . PRO A 1 190 ? -23.405 -22.105 2.917 1.00 78.19 190 PRO A O 1
ATOM 1526 N N . TYR A 1 191 ? -21.889 -23.783 3.065 1.00 79.81 191 TYR A N 1
ATOM 1527 C CA . TYR A 1 191 ? -22.838 -24.802 3.499 1.00 79.81 191 TYR A CA 1
ATOM 1528 C C . TYR A 1 191 ? -23.535 -24.322 4.769 1.00 79.81 191 TYR A C 1
ATOM 1530 O O . TYR A 1 191 ? -22.879 -23.947 5.745 1.00 79.81 191 TYR A O 1
ATOM 1538 N N . ARG A 1 192 ? -24.864 -24.294 4.718 1.00 72.38 192 ARG A N 1
ATOM 1539 C CA . ARG A 1 192 ? -25.713 -23.880 5.819 1.00 72.38 192 ARG A CA 1
ATOM 1540 C C . ARG A 1 192 ? -26.219 -25.167 6.495 1.00 72.38 192 ARG A C 1
ATOM 1542 O O . ARG A 1 192 ? -26.988 -25.875 5.853 1.00 72.38 192 ARG A O 1
ATOM 1549 N N . PRO A 1 193 ? -25.771 -25.515 7.719 1.00 71.94 193 PRO A N 1
ATOM 1550 C CA . PRO A 1 193 ? -26.006 -26.839 8.314 1.00 71.94 193 PRO A CA 1
ATOM 1551 C C . PRO A 1 193 ? -27.459 -27.207 8.643 1.00 71.94 193 PRO A C 1
ATOM 1553 O O . PRO A 1 193 ? -27.684 -28.254 9.234 1.00 71.94 193 PRO A O 1
ATOM 1556 N N . GLU A 1 194 ? -28.441 -26.369 8.321 1.00 65.31 194 GLU A N 1
ATOM 1557 C CA . GLU A 1 194 ? -29.830 -26.554 8.759 1.00 65.31 194 GLU A CA 1
ATOM 1558 C C . GLU A 1 194 ? -30.742 -27.302 7.774 1.00 65.31 194 GLU A C 1
ATOM 1560 O O . GLU A 1 194 ? -31.939 -27.394 8.018 1.00 65.31 194 GLU A O 1
ATOM 1565 N N . ASN A 1 195 ? -30.189 -27.918 6.722 1.00 53.09 195 ASN A N 1
ATOM 1566 C CA . ASN A 1 195 ? -30.959 -28.728 5.770 1.00 53.09 195 ASN A CA 1
ATOM 1567 C C . ASN A 1 195 ? -30.398 -30.163 5.691 1.00 53.09 195 ASN A C 1
ATOM 1569 O O . ASN A 1 195 ? -29.867 -30.578 4.661 1.00 53.09 195 ASN A O 1
ATOM 1573 N N . ASN A 1 196 ? -30.484 -30.906 6.794 1.00 52.91 196 ASN A N 1
ATOM 1574 C CA . ASN A 1 196 ? -30.009 -32.290 6.906 1.00 52.91 196 ASN A CA 1
ATOM 1575 C C . ASN A 1 196 ? -31.098 -33.331 6.577 1.00 52.91 196 ASN A C 1
ATOM 1577 O O . ASN A 1 196 ? -31.371 -34.170 7.428 1.00 52.91 196 ASN A O 1
ATOM 1581 N N . GLU A 1 197 ? -31.696 -33.338 5.379 1.00 53.34 197 GLU A N 1
ATOM 1582 C CA . GLU A 1 197 ? -32.544 -34.493 4.997 1.00 53.34 197 GLU A CA 1
ATOM 1583 C C . GLU A 1 197 ? -32.329 -35.097 3.606 1.00 53.34 197 GLU A C 1
ATOM 1585 O O . GLU A 1 197 ? -32.746 -36.230 3.404 1.00 53.34 197 GLU A O 1
ATOM 1590 N N . GLU A 1 198 ? -31.585 -34.494 2.676 1.00 52.25 198 GLU A N 1
ATOM 1591 C CA . GLU A 1 198 ? -31.312 -35.182 1.402 1.00 52.25 198 GLU A CA 1
ATOM 1592 C C . GLU A 1 198 ? -29.878 -34.985 0.915 1.00 52.25 198 GLU A C 1
ATOM 1594 O O . GLU A 1 198 ? -29.559 -33.985 0.267 1.00 52.25 198 GLU A O 1
ATOM 1599 N N . ARG A 1 199 ? -29.018 -35.971 1.220 1.00 49.16 199 ARG A N 1
ATOM 1600 C CA . ARG A 1 199 ? -28.080 -36.595 0.261 1.00 49.16 199 ARG A CA 1
ATOM 1601 C C . ARG A 1 199 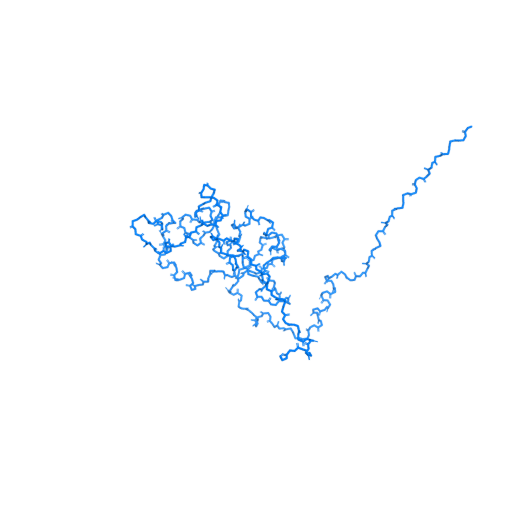? -27.205 -37.672 0.916 1.00 49.16 199 ARG A C 1
ATOM 1603 O O . ARG A 1 199 ? -26.180 -37.361 1.525 1.00 49.16 199 ARG A O 1
ATOM 1610 N N . LEU A 1 200 ? -27.621 -38.928 0.729 1.00 37.91 200 LEU A N 1
ATOM 1611 C CA . LEU A 1 200 ? -26.722 -40.003 0.286 1.00 37.91 200 LEU A CA 1
ATOM 1612 C C . LEU A 1 200 ? -26.507 -39.862 -1.228 1.00 37.91 200 LEU A C 1
ATOM 1614 O O . LEU A 1 200 ? -27.446 -39.370 -1.899 1.00 37.91 200 LEU A O 1
#